Protein AF-A0A127JTP7-F1 (afdb_monomer_lite)

Organism: NCBI:txid94132

Radius of gyration: 28.96 Å; chains: 1; bounding box: 63×30×110 Å

pLDDT: mean 84.47, std 13.25, range [35.19, 97.88]

Sequence (298 aa):
MSEDGEAEKLPALSFRYEPGGLQARFYHSTADYIELDLRMGGETTWVQAVEAGTGRSIGDEHRGAKPSVEHTVYFSSLWCAFPAFIRFLEAITIGVQECAFSWDPEGPYGRMKWYSSGGAEGSFRLQWSSGKYTIDQSTRVPTRDVVETLYTAFRAFAESDYEPFRYETLPEWDAYSLILADATLGDFARALATLSAAEATAVLMRAGQAMHDRGGDERVLPARCHSLEWFLLARHDANAGDSELPAAWDEWGEARRRHYLGSLWGRSTLGCWSGSDLRRLRSARIEEWLARKSPKRR

Structure (mmCIF, N/CA/C/O backbone):
data_AF-A0A127JTP7-F1
#
_entry.id   AF-A0A127JTP7-F1
#
loop_
_atom_site.group_PDB
_atom_site.id
_atom_site.type_symbol
_atom_site.label_atom_id
_atom_site.label_alt_id
_atom_site.label_comp_id
_atom_site.label_asym_id
_atom_site.label_entity_id
_atom_site.label_seq_id
_atom_site.pdbx_PDB_ins_code
_atom_site.Cartn_x
_atom_site.Cartn_y
_atom_site.Cartn_z
_atom_site.occupancy
_atom_site.B_iso_or_equiv
_atom_site.auth_seq_id
_atom_site.auth_comp_id
_atom_site.auth_asym_id
_atom_site.auth_atom_id
_atom_site.pdbx_PDB_model_num
ATOM 1 N N . MET A 1 1 ? 28.031 11.914 -72.670 1.00 43.75 1 MET A N 1
ATOM 2 C CA . MET A 1 1 ? 28.827 11.407 -71.538 1.00 43.75 1 MET A CA 1
ATOM 3 C C . MET A 1 1 ? 28.220 11.989 -70.280 1.00 43.75 1 MET A C 1
ATOM 5 O O . MET A 1 1 ? 28.557 13.101 -69.907 1.00 43.75 1 MET A O 1
ATOM 9 N N . SER A 1 2 ? 27.220 11.306 -69.737 1.00 42.38 2 SER A N 1
ATOM 10 C CA . SER A 1 2 ? 26.646 11.591 -68.426 1.00 42.38 2 SER A CA 1
ATOM 11 C C . SER A 1 2 ? 27.423 10.745 -67.424 1.00 42.38 2 SER A C 1
ATOM 13 O O . SER A 1 2 ? 27.298 9.524 -67.417 1.00 42.38 2 SER A O 1
ATOM 15 N N . GLU A 1 3 ? 28.304 11.394 -66.667 1.00 46.94 3 GLU A N 1
ATOM 16 C CA . GLU A 1 3 ? 28.903 10.818 -65.467 1.00 46.94 3 GLU A CA 1
ATOM 17 C C . GLU A 1 3 ? 27.815 10.795 -64.392 1.00 46.94 3 GLU A C 1
ATOM 19 O O . GLU A 1 3 ? 27.633 11.755 -63.644 1.00 46.94 3 GLU A O 1
ATOM 24 N N . ASP A 1 4 ? 27.041 9.710 -64.360 1.00 50.25 4 ASP A N 1
ATOM 25 C CA . ASP A 1 4 ? 26.262 9.353 -63.181 1.00 50.25 4 ASP A CA 1
ATOM 26 C C . ASP A 1 4 ? 27.269 8.965 -62.095 1.00 50.25 4 ASP A C 1
ATOM 28 O O . ASP A 1 4 ? 27.734 7.828 -62.018 1.00 50.25 4 ASP A O 1
ATOM 32 N N . GLY A 1 5 ? 27.673 9.951 -61.294 1.00 48.56 5 GLY A N 1
ATOM 33 C CA . GLY A 1 5 ? 28.412 9.706 -60.067 1.00 48.56 5 GLY A CA 1
ATOM 34 C C . GLY A 1 5 ? 27.543 8.857 -59.149 1.00 48.56 5 GLY A C 1
ATOM 35 O O . GLY A 1 5 ? 26.575 9.361 -58.577 1.00 48.56 5 GLY A O 1
ATOM 36 N N . GLU A 1 6 ? 27.866 7.568 -59.032 1.00 53.94 6 GLU A N 1
ATOM 37 C CA . GLU A 1 6 ? 27.311 6.696 -58.003 1.00 53.94 6 GLU A CA 1
ATOM 38 C C . GLU A 1 6 ? 27.588 7.341 -56.645 1.00 53.94 6 GLU A C 1
ATOM 40 O O . GLU A 1 6 ? 28.711 7.331 -56.142 1.00 53.94 6 GLU A O 1
ATOM 45 N N . ALA A 1 7 ? 26.558 7.957 -56.064 1.00 60.16 7 ALA A N 1
ATOM 46 C CA . ALA A 1 7 ? 26.614 8.431 -54.696 1.00 60.16 7 ALA A CA 1
ATOM 47 C C . ALA A 1 7 ? 26.941 7.229 -53.805 1.00 60.16 7 ALA A C 1
ATOM 49 O O . ALA A 1 7 ? 26.158 6.277 -53.734 1.00 60.16 7 ALA A O 1
ATOM 50 N N . GLU A 1 8 ? 28.106 7.272 -53.159 1.00 62.66 8 GLU A N 1
ATOM 51 C CA . GLU A 1 8 ? 28.561 6.260 -52.214 1.00 62.66 8 GLU A CA 1
ATOM 52 C C . GLU A 1 8 ? 27.476 6.083 -51.146 1.00 62.66 8 GLU A C 1
ATOM 54 O O . GLU A 1 8 ? 27.223 6.965 -50.318 1.00 62.66 8 GLU A O 1
ATOM 59 N N . LYS A 1 9 ? 26.736 4.971 -51.226 1.00 67.69 9 LYS A N 1
ATOM 60 C CA . LYS A 1 9 ? 25.649 4.697 -50.291 1.00 67.69 9 LYS A CA 1
ATOM 61 C C . LYS A 1 9 ? 26.267 4.395 -48.938 1.00 67.69 9 LYS A C 1
ATOM 63 O O . LYS A 1 9 ? 26.789 3.306 -48.714 1.00 67.69 9 LYS A O 1
ATOM 68 N N . LEU A 1 10 ? 26.179 5.371 -48.042 1.00 75.56 10 LEU A N 1
ATOM 69 C CA . LEU A 1 10 ? 26.601 5.210 -46.660 1.00 75.56 10 LEU A CA 1
ATOM 70 C C . LEU A 1 10 ? 25.912 3.981 -46.038 1.00 75.56 10 LEU A C 1
ATOM 72 O O . LEU A 1 10 ? 24.711 3.773 -46.258 1.00 75.56 10 LEU A O 1
ATOM 76 N N . PRO A 1 11 ? 26.648 3.165 -45.265 1.00 80.69 11 PRO A N 1
ATOM 77 C CA . PRO A 1 11 ? 26.072 2.020 -44.577 1.00 80.69 11 PRO A CA 1
ATOM 78 C C . PRO A 1 11 ? 24.965 2.473 -43.618 1.00 80.69 11 PRO A C 1
ATOM 80 O O . PRO A 1 11 ? 25.098 3.472 -42.909 1.00 80.69 11 PRO A O 1
ATOM 83 N N . ALA A 1 12 ? 23.863 1.727 -43.594 1.00 86.19 12 ALA A N 1
ATOM 84 C CA . ALA A 1 12 ? 22.786 1.928 -42.633 1.00 86.19 12 ALA A CA 1
ATOM 85 C C . ALA A 1 12 ? 23.115 1.213 -41.312 1.00 86.19 12 ALA A C 1
ATOM 87 O O . ALA A 1 12 ? 23.938 0.300 -41.275 1.00 86.19 12 ALA A O 1
ATOM 88 N N . LEU A 1 13 ? 22.463 1.603 -40.216 1.00 88.81 13 LEU A N 1
ATOM 89 C CA . LEU A 1 13 ? 22.598 0.930 -38.922 1.00 88.81 13 LEU A CA 1
ATOM 90 C C . LEU A 1 13 ? 21.336 0.131 -38.612 1.00 88.81 13 LEU A C 1
ATOM 92 O O . LEU A 1 13 ? 20.221 0.641 -38.723 1.00 88.81 13 LEU A O 1
ATOM 96 N N . SER A 1 14 ? 21.526 -1.112 -38.182 1.00 88.69 14 SER A N 1
ATOM 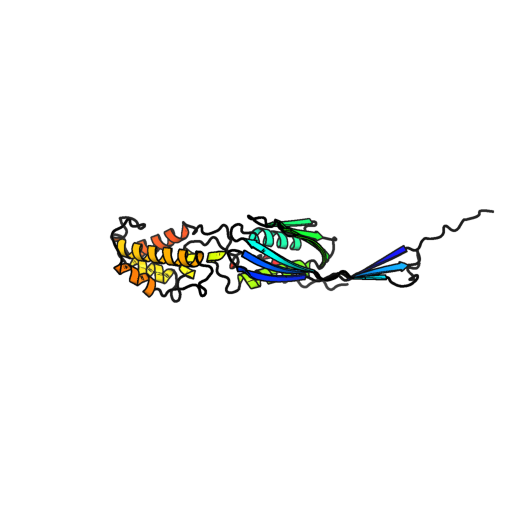97 C CA . SER A 1 14 ? 20.479 -1.932 -37.583 1.00 88.69 14 SER A CA 1
ATOM 98 C C . SER A 1 14 ? 20.687 -2.020 -36.073 1.00 88.69 14 SER A C 1
ATOM 100 O O . SER A 1 14 ? 21.821 -2.105 -35.594 1.00 88.69 14 SER A O 1
ATOM 102 N N . PHE A 1 15 ? 19.579 -1.985 -35.332 1.00 88.62 15 PHE A N 1
ATOM 103 C CA . PHE A 1 15 ? 19.567 -2.038 -33.875 1.00 88.62 15 PHE A CA 1
ATOM 104 C C . PHE A 1 15 ? 18.715 -3.213 -33.412 1.00 88.62 15 PHE A C 1
ATOM 106 O O . PHE A 1 15 ? 17.559 -3.348 -33.818 1.00 88.62 15 PHE A O 1
ATOM 113 N N . ARG A 1 16 ? 19.272 -4.045 -32.532 1.00 87.62 16 ARG A N 1
ATOM 114 C CA . ARG A 1 16 ? 18.516 -5.054 -31.781 1.00 87.62 16 ARG A CA 1
ATOM 115 C C . ARG A 1 16 ? 18.570 -4.699 -30.306 1.00 87.62 16 ARG A C 1
ATOM 117 O O . ARG A 1 16 ? 19.598 -4.237 -29.819 1.00 87.62 16 ARG A O 1
ATOM 124 N N . TYR A 1 17 ? 17.465 -4.920 -29.607 1.00 84.31 17 TYR A N 1
ATOM 125 C CA . TYR A 1 17 ? 17.337 -4.608 -28.189 1.00 84.31 17 TYR A CA 1
ATOM 126 C C . TYR A 1 17 ? 16.822 -5.831 -27.445 1.00 84.31 17 TYR A C 1
ATOM 128 O O . TYR A 1 17 ? 15.852 -6.457 -27.869 1.00 84.31 17 TYR A O 1
ATOM 136 N N . GLU A 1 18 ? 17.463 -6.141 -26.328 1.00 88.50 18 GLU A N 1
ATOM 137 C CA . GLU A 1 18 ? 16.970 -7.077 -25.329 1.00 88.50 18 GLU A CA 1
ATOM 138 C C . GLU A 1 18 ? 16.632 -6.241 -24.096 1.00 88.50 18 GLU A C 1
ATOM 140 O O . GLU A 1 18 ? 17.529 -5.587 -23.542 1.00 88.50 18 GLU A O 1
ATOM 145 N N . PRO A 1 19 ? 15.343 -6.177 -23.716 1.00 87.94 19 PRO A N 1
ATOM 146 C CA . PRO A 1 19 ? 14.929 -5.378 -22.580 1.00 87.94 19 PRO A CA 1
ATOM 147 C C . PRO A 1 19 ? 15.541 -5.929 -21.291 1.00 87.94 19 PRO A C 1
ATOM 149 O O . PRO A 1 19 ? 15.817 -7.124 -21.172 1.00 87.94 19 PRO A O 1
ATOM 152 N N . GLY A 1 20 ? 15.733 -5.039 -20.322 1.00 88.75 20 GLY A N 1
ATOM 153 C CA . GLY A 1 20 ? 16.104 -5.431 -18.974 1.00 88.75 20 GLY A CA 1
ATOM 154 C C . GLY A 1 20 ? 14.953 -6.130 -18.247 1.00 88.75 20 GLY A C 1
ATOM 155 O O . GLY A 1 20 ? 13.899 -6.431 -18.809 1.00 88.75 20 GLY A O 1
ATOM 156 N N . GLY A 1 21 ? 15.149 -6.340 -16.950 1.00 90.50 21 GLY A N 1
ATOM 157 C CA . GLY A 1 21 ? 14.119 -6.840 -16.042 1.00 90.50 21 GLY A CA 1
ATOM 158 C C . GLY A 1 21 ? 13.849 -5.860 -14.909 1.00 90.50 21 GLY A C 1
ATOM 159 O O . GLY A 1 21 ? 14.613 -4.922 -14.684 1.00 90.50 21 GLY A O 1
ATOM 160 N N . LEU A 1 22 ? 12.782 -6.106 -14.159 1.00 94.81 22 LEU A N 1
ATOM 161 C CA . LEU A 1 22 ? 12.502 -5.406 -12.912 1.00 94.81 22 LEU A CA 1
ATOM 162 C C . LEU A 1 22 ? 12.300 -6.443 -11.810 1.00 94.81 22 LEU A C 1
ATOM 164 O O . LEU A 1 22 ? 11.602 -7.432 -12.021 1.00 94.81 22 LEU A O 1
ATOM 168 N N . GLN A 1 23 ? 12.887 -6.211 -10.640 1.00 96.19 23 GLN A N 1
ATOM 169 C CA . GLN A 1 23 ? 12.529 -6.914 -9.409 1.00 96.19 23 GLN A CA 1
ATOM 170 C C . GLN A 1 23 ? 12.204 -5.875 -8.344 1.00 96.19 23 GLN A C 1
ATOM 172 O O . GLN A 1 23 ? 12.872 -4.844 -8.265 1.00 96.19 23 GLN A O 1
ATOM 177 N N . ALA A 1 24 ? 11.176 -6.151 -7.550 1.00 97.31 24 ALA A N 1
ATOM 178 C CA . ALA A 1 24 ? 10.689 -5.263 -6.510 1.00 97.31 24 ALA A CA 1
ATOM 179 C C . ALA A 1 24 ? 10.349 -6.069 -5.260 1.00 97.31 24 ALA A C 1
ATOM 181 O O . ALA A 1 24 ? 9.774 -7.156 -5.359 1.00 97.31 24 ALA A O 1
ATOM 182 N N . ARG A 1 25 ? 10.661 -5.521 -4.089 1.00 96.94 25 ARG A N 1
ATOM 183 C CA . ARG A 1 25 ? 10.233 -6.070 -2.805 1.00 96.94 25 ARG A CA 1
ATOM 184 C C . ARG A 1 25 ? 9.964 -4.942 -1.824 1.00 96.94 25 ARG A C 1
ATOM 186 O O . ARG A 1 25 ? 10.851 -4.141 -1.559 1.00 96.94 25 ARG A O 1
ATOM 193 N N . PHE A 1 26 ? 8.761 -4.926 -1.265 1.00 93.56 26 PHE A N 1
ATOM 194 C CA . PHE A 1 26 ? 8.432 -4.053 -0.147 1.00 93.56 26 PHE A CA 1
ATOM 195 C C . PHE A 1 26 ? 8.714 -4.757 1.181 1.00 93.56 26 PHE A C 1
ATOM 197 O O . PHE A 1 26 ? 8.548 -5.977 1.290 1.00 93.56 26 PHE A O 1
ATOM 204 N N . TYR A 1 27 ? 9.132 -3.997 2.185 1.00 89.75 27 TYR A N 1
ATOM 205 C CA . TYR A 1 27 ? 9.306 -4.484 3.549 1.00 89.75 27 TYR A CA 1
ATOM 206 C C . TYR A 1 27 ? 9.183 -3.342 4.558 1.00 89.75 27 TYR A C 1
ATOM 208 O O . TYR A 1 27 ? 9.303 -2.161 4.228 1.00 89.75 27 TYR A O 1
ATOM 216 N N . HIS A 1 28 ? 8.910 -3.714 5.804 1.00 84.81 28 HIS A N 1
ATOM 217 C CA . HIS A 1 28 ? 8.862 -2.771 6.910 1.00 84.81 28 HIS A CA 1
ATOM 218 C C . HIS A 1 28 ? 10.293 -2.384 7.309 1.00 84.81 28 HIS A C 1
ATOM 220 O O . HIS A 1 28 ? 11.148 -3.257 7.466 1.00 84.81 28 HIS A O 1
ATOM 226 N N . SER A 1 29 ? 10.557 -1.089 7.479 1.00 78.44 29 SER A N 1
ATOM 227 C CA . SER A 1 29 ? 11.854 -0.595 7.955 1.00 78.44 29 SER A CA 1
ATOM 228 C C . SER A 1 29 ? 11.767 -0.106 9.405 1.00 78.44 29 SER A C 1
ATOM 230 O O . SER A 1 29 ? 10.761 -0.303 10.093 1.00 78.44 29 SER A O 1
ATOM 232 N N . THR A 1 30 ? 12.854 0.484 9.900 1.00 68.81 30 THR A N 1
ATOM 233 C CA . THR A 1 30 ? 12.872 1.228 11.162 1.00 68.81 30 THR A CA 1
ATOM 234 C C . THR A 1 30 ? 11.942 2.440 11.083 1.00 68.81 30 THR A C 1
ATOM 236 O O . THR A 1 30 ? 11.781 3.015 10.006 1.00 68.81 30 THR A O 1
ATOM 239 N N . ALA A 1 31 ? 11.392 2.849 12.228 1.00 70.62 31 ALA A N 1
ATOM 240 C CA . ALA A 1 31 ? 10.416 3.931 12.342 1.00 70.62 31 ALA A CA 1
ATOM 241 C C . ALA A 1 31 ? 9.109 3.653 11.570 1.00 70.62 31 ALA A C 1
ATOM 243 O O . ALA A 1 31 ? 8.543 2.559 11.649 1.00 70.62 31 ALA A O 1
ATOM 244 N N . ASP A 1 32 ? 8.615 4.660 10.859 1.00 74.25 32 ASP A N 1
ATOM 245 C CA . ASP A 1 32 ? 7.326 4.715 10.181 1.00 74.25 32 ASP A CA 1
ATOM 246 C C . ASP A 1 32 ? 7.439 4.489 8.660 1.00 74.25 32 ASP A C 1
ATOM 248 O O . ASP A 1 32 ? 6.496 4.732 7.905 1.00 74.25 32 ASP A O 1
ATOM 252 N N . TYR A 1 33 ? 8.593 4.002 8.1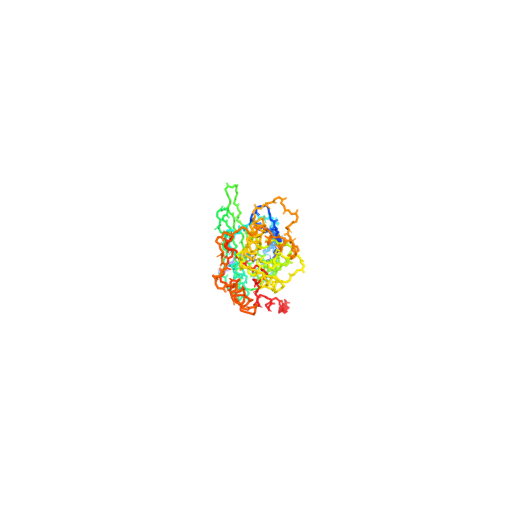92 1.00 82.19 33 TYR A N 1
ATOM 253 C CA . TYR A 1 33 ? 8.866 3.818 6.771 1.00 82.19 33 TYR A CA 1
ATOM 254 C C . TYR A 1 33 ? 8.500 2.424 6.257 1.00 82.19 33 TYR A C 1
ATOM 256 O O . TYR A 1 33 ? 8.763 1.392 6.886 1.00 82.19 33 TYR A O 1
ATOM 264 N N . ILE A 1 34 ? 7.970 2.406 5.038 1.00 87.56 34 ILE A N 1
ATOM 265 C CA . ILE A 1 34 ? 7.908 1.228 4.178 1.00 87.56 34 ILE A CA 1
ATOM 266 C C . ILE A 1 34 ? 8.999 1.391 3.126 1.00 87.56 34 ILE A C 1
ATOM 268 O O . ILE A 1 34 ? 9.002 2.367 2.376 1.00 87.56 34 ILE A O 1
ATOM 272 N N . GLU A 1 35 ? 9.929 0.448 3.064 1.00 90.00 35 GLU A N 1
ATOM 273 C CA . GLU A 1 35 ? 10.996 0.438 2.068 1.00 90.00 35 GLU A CA 1
ATOM 274 C C . GLU A 1 35 ? 10.605 -0.403 0.852 1.00 90.00 35 GLU A C 1
ATOM 276 O O . GLU A 1 35 ? 9.824 -1.352 0.944 1.00 90.00 35 GLU A O 1
ATOM 281 N N . LEU A 1 36 ? 11.146 -0.025 -0.301 1.00 93.00 36 LEU A N 1
ATOM 282 C CA . LEU A 1 36 ? 11.068 -0.730 -1.566 1.00 93.00 36 LEU A CA 1
ATOM 283 C C . LEU A 1 36 ? 12.484 -0.941 -2.087 1.00 93.00 36 LEU A C 1
ATOM 285 O O . LEU A 1 36 ? 13.128 -0.005 -2.567 1.00 93.00 36 LEU A O 1
ATOM 289 N N . ASP A 1 37 ? 12.910 -2.196 -2.065 1.00 94.81 37 ASP A N 1
ATOM 290 C CA . ASP A 1 37 ? 14.067 -2.646 -2.820 1.00 94.81 37 ASP A CA 1
ATOM 291 C C . ASP A 1 37 ? 13.675 -2.810 -4.279 1.00 94.81 37 ASP A C 1
ATOM 293 O O . ASP A 1 37 ? 12.766 -3.573 -4.619 1.00 94.81 37 ASP A O 1
ATOM 297 N N . LEU A 1 38 ? 14.385 -2.100 -5.147 1.00 94.69 38 LEU A N 1
ATOM 298 C CA . LEU A 1 38 ? 14.197 -2.123 -6.582 1.00 94.69 38 LEU A CA 1
ATOM 299 C C . LEU A 1 38 ? 15.502 -2.498 -7.276 1.00 94.69 38 LEU A C 1
ATOM 301 O O . LEU A 1 38 ? 16.500 -1.780 -7.206 1.00 94.69 38 LEU A O 1
ATOM 305 N N . ARG A 1 39 ? 15.470 -3.596 -8.027 1.00 95.12 39 ARG A N 1
ATOM 306 C CA . ARG A 1 39 ? 16.542 -3.969 -8.946 1.00 95.12 39 ARG A CA 1
ATOM 307 C C . ARG A 1 39 ? 16.086 -3.732 -10.372 1.00 95.12 39 ARG A C 1
ATOM 309 O O . ARG A 1 39 ? 15.166 -4.384 -10.865 1.00 95.12 39 ARG A O 1
ATOM 316 N N . MET A 1 40 ? 16.771 -2.820 -11.046 1.00 92.81 40 MET A N 1
ATOM 317 C CA . MET A 1 40 ? 16.582 -2.529 -12.458 1.00 92.81 40 MET A CA 1
ATOM 318 C C . MET A 1 40 ? 17.636 -3.286 -13.259 1.00 92.81 40 MET A C 1
ATOM 320 O O . MET A 1 40 ? 18.827 -2.979 -13.202 1.00 92.81 40 MET A O 1
ATOM 324 N N . GLY A 1 41 ? 17.194 -4.312 -13.978 1.00 87.25 41 GLY A N 1
ATOM 325 C CA . GLY A 1 41 ? 18.032 -5.138 -14.830 1.00 87.25 41 GLY A CA 1
ATOM 326 C C . GLY A 1 41 ? 18.620 -4.342 -15.992 1.00 87.25 41 GLY A C 1
ATOM 327 O O . GLY A 1 41 ? 17.973 -3.456 -16.557 1.00 87.25 41 GLY A O 1
ATOM 328 N N . GLY A 1 42 ? 19.857 -4.688 -16.334 1.00 83.38 42 GLY A N 1
ATOM 329 C CA . GLY A 1 42 ? 20.578 -4.118 -17.461 1.00 83.38 42 GLY A CA 1
ATOM 330 C C . GLY A 1 42 ? 19.959 -4.496 -18.804 1.00 83.38 42 GLY A C 1
ATOM 331 O O . GLY A 1 42 ? 19.664 -5.664 -19.038 1.00 83.38 42 GLY A O 1
ATOM 332 N N . GLU A 1 43 ? 19.784 -3.517 -19.688 1.00 87.69 43 GLU A N 1
ATOM 333 C CA . GLU A 1 43 ? 19.385 -3.747 -21.081 1.00 87.69 43 GLU A CA 1
ATOM 334 C C . GLU A 1 43 ? 20.613 -4.037 -21.957 1.00 87.69 43 GLU A C 1
ATOM 336 O O . GLU A 1 43 ? 21.709 -3.516 -21.709 1.00 87.69 43 GLU A O 1
ATOM 341 N N . THR A 1 44 ? 20.422 -4.839 -23.007 1.00 89.12 44 THR A N 1
ATOM 342 C CA . THR A 1 44 ? 21.456 -5.085 -24.021 1.00 89.12 44 THR A CA 1
ATOM 343 C C . THR A 1 44 ? 21.021 -4.496 -25.357 1.00 89.12 44 THR A C 1
ATOM 345 O O . THR A 1 44 ? 19.902 -4.704 -25.821 1.00 89.12 44 THR A O 1
ATOM 348 N N . THR A 1 45 ? 21.919 -3.744 -25.985 1.00 89.62 45 THR A N 1
ATOM 349 C CA . THR A 1 45 ? 21.763 -3.211 -27.338 1.00 89.62 45 THR A CA 1
ATOM 350 C C . THR A 1 45 ? 22.820 -3.826 -28.238 1.00 89.62 45 THR A C 1
ATOM 352 O O . THR A 1 45 ? 24.001 -3.838 -27.889 1.00 89.62 45 THR A O 1
ATOM 355 N N . TRP A 1 46 ? 22.408 -4.286 -29.412 1.00 91.00 46 TRP A N 1
ATOM 356 C CA . TRP A 1 46 ? 23.317 -4.670 -30.481 1.00 91.00 46 TRP A CA 1
ATOM 357 C C . TRP A 1 46 ? 23.188 -3.700 -31.643 1.00 91.00 46 TRP A C 1
ATOM 359 O O . TRP A 1 46 ? 22.076 -3.352 -32.046 1.00 91.00 46 TRP A O 1
ATOM 369 N N . VAL A 1 47 ? 24.331 -3.276 -32.172 1.00 92.25 47 VAL A N 1
ATOM 370 C CA . VAL A 1 47 ? 24.441 -2.355 -33.301 1.00 92.25 47 VAL A CA 1
ATOM 371 C C . VAL A 1 47 ? 25.246 -3.035 -34.396 1.00 92.25 47 VAL A C 1
ATOM 373 O O . VAL A 1 47 ? 26.379 -3.454 -34.171 1.00 92.25 47 VAL A O 1
ATOM 376 N N . GLN A 1 48 ? 24.667 -3.125 -35.588 1.00 92.44 48 GLN A N 1
ATOM 377 C CA . GLN A 1 48 ? 25.303 -3.739 -36.748 1.00 92.44 48 GLN A CA 1
ATOM 378 C C . GLN A 1 48 ? 25.144 -2.813 -37.950 1.00 92.44 48 GLN A C 1
ATOM 380 O O . GLN A 1 48 ? 24.020 -2.461 -38.322 1.00 92.44 48 GLN A O 1
ATOM 385 N N . ALA A 1 49 ? 26.266 -2.440 -38.568 1.00 91.12 49 ALA A N 1
ATOM 386 C CA . ALA A 1 49 ? 26.241 -1.767 -39.859 1.00 91.12 49 ALA A CA 1
ATOM 387 C C . ALA A 1 49 ? 25.731 -2.743 -40.925 1.00 91.12 49 ALA A C 1
ATOM 389 O O . ALA A 1 49 ? 26.115 -3.914 -40.933 1.00 91.12 49 ALA A O 1
ATOM 390 N N . VAL A 1 50 ? 24.854 -2.269 -41.803 1.00 90.56 50 VAL A N 1
ATOM 391 C CA . VAL A 1 50 ? 24.248 -3.047 -42.883 1.00 90.56 50 VAL A CA 1
ATOM 392 C C . VAL A 1 50 ? 24.315 -2.276 -44.197 1.00 90.56 50 VAL A C 1
ATOM 394 O O . VAL A 1 50 ? 24.228 -1.047 -44.234 1.00 90.56 50 VAL A O 1
ATOM 397 N N . GLU A 1 51 ? 24.470 -2.999 -45.297 1.00 88.50 51 GLU A N 1
ATOM 398 C CA . GLU A 1 51 ? 24.501 -2.426 -46.638 1.00 88.50 51 GLU A CA 1
ATOM 399 C C . GLU A 1 51 ? 23.119 -1.883 -47.030 1.00 88.50 51 GLU A C 1
ATOM 401 O O . GLU A 1 51 ? 22.086 -2.553 -46.901 1.00 88.50 51 GLU A O 1
ATOM 406 N N . ALA A 1 52 ? 23.101 -0.643 -47.522 1.00 81.50 52 ALA A N 1
ATOM 407 C CA . ALA A 1 52 ? 21.877 0.045 -47.898 1.00 81.50 52 ALA A CA 1
ATOM 408 C C . ALA A 1 52 ? 21.212 -0.627 -49.116 1.00 81.50 52 ALA A C 1
ATOM 410 O O . ALA A 1 52 ? 21.698 -0.543 -50.243 1.00 81.50 52 ALA A O 1
ATOM 411 N N . GLY A 1 53 ? 20.057 -1.260 -48.894 1.00 80.12 53 GLY A N 1
ATOM 412 C CA . GLY A 1 53 ? 19.222 -1.878 -49.932 1.00 80.12 53 GLY A CA 1
ATOM 413 C C . GLY A 1 53 ? 19.234 -3.408 -49.939 1.00 80.12 53 GLY A C 1
ATOM 414 O O . GLY A 1 53 ? 18.227 -4.003 -50.310 1.00 80.12 53 GLY A O 1
ATOM 415 N N . THR A 1 54 ? 20.314 -4.046 -49.477 1.00 82.44 54 THR A N 1
ATOM 416 C CA . THR A 1 54 ? 20.393 -5.515 -49.334 1.00 82.44 54 THR A CA 1
ATOM 417 C C . THR A 1 54 ? 20.171 -5.967 -47.890 1.00 82.44 54 THR A C 1
ATOM 419 O O . THR A 1 54 ? 19.750 -7.099 -47.662 1.00 82.44 54 THR A O 1
ATOM 422 N N . GLY A 1 55 ? 20.451 -5.098 -46.908 1.00 81.94 55 GLY A N 1
ATOM 423 C CA . GLY A 1 55 ? 20.388 -5.434 -45.484 1.00 81.94 55 GLY A CA 1
ATOM 424 C C . GLY A 1 55 ? 21.496 -6.388 -45.031 1.00 81.94 55 GLY A C 1
ATOM 425 O O . GLY A 1 55 ? 21.430 -6.923 -43.925 1.00 81.94 55 GLY A O 1
ATOM 426 N N . ARG A 1 56 ? 22.511 -6.627 -45.872 1.00 86.19 56 ARG A N 1
ATOM 427 C CA . ARG A 1 56 ? 23.629 -7.514 -45.548 1.00 86.19 56 ARG A CA 1
ATOM 428 C C . ARG A 1 56 ? 24.524 -6.873 -44.489 1.00 86.19 56 ARG A C 1
ATOM 430 O O . ARG A 1 56 ? 24.909 -5.717 -44.635 1.00 86.19 56 ARG A O 1
ATOM 437 N N . SER A 1 57 ? 24.886 -7.626 -43.453 1.00 88.19 57 SER A N 1
ATOM 438 C CA . SER A 1 57 ? 25.792 -7.159 -42.397 1.00 88.19 57 SER A CA 1
ATOM 439 C C . SER A 1 57 ? 27.170 -6.771 -42.942 1.00 88.19 57 SER A C 1
ATOM 441 O O . SER A 1 57 ? 27.767 -7.506 -43.732 1.00 88.19 57 SER A O 1
ATOM 443 N N . ILE A 1 58 ? 27.674 -5.632 -42.474 1.00 87.56 58 ILE A N 1
ATOM 444 C CA . ILE A 1 58 ? 29.004 -5.086 -42.744 1.00 87.56 58 ILE A CA 1
ATOM 445 C C . ILE A 1 58 ? 29.783 -5.056 -41.426 1.00 87.56 58 ILE A C 1
ATOM 447 O O . ILE A 1 58 ? 29.405 -4.335 -40.504 1.00 87.56 58 ILE A O 1
ATOM 451 N N . GLY A 1 59 ? 30.886 -5.802 -41.354 1.00 87.38 59 GLY A N 1
ATOM 452 C CA . GLY A 1 59 ? 31.749 -5.855 -40.169 1.00 87.38 59 GLY A CA 1
ATOM 453 C C . GLY A 1 59 ? 31.110 -6.540 -38.958 1.00 87.38 59 GLY A C 1
ATOM 454 O O . GLY A 1 59 ? 30.066 -7.187 -39.074 1.00 87.38 59 GLY A O 1
ATOM 455 N N . ASP A 1 60 ? 31.754 -6.386 -37.802 1.00 88.88 60 ASP A N 1
ATOM 456 C CA . ASP A 1 60 ? 31.349 -7.041 -36.558 1.00 88.88 60 ASP A CA 1
ATOM 457 C C . ASP A 1 60 ? 30.214 -6.299 -35.837 1.00 88.88 60 ASP A C 1
ATOM 459 O O . ASP A 1 60 ? 30.159 -5.064 -35.777 1.00 88.88 60 ASP A O 1
ATOM 463 N N . GLU A 1 61 ? 29.322 -7.079 -35.232 1.00 90.62 61 GLU A N 1
ATOM 464 C CA . GLU A 1 61 ? 28.263 -6.567 -34.371 1.00 90.62 61 GLU A CA 1
ATOM 465 C C . GLU A 1 61 ? 28.851 -6.003 -33.072 1.00 90.62 61 GLU A C 1
ATOM 467 O O . GLU A 1 61 ? 29.624 -6.658 -32.372 1.00 90.62 61 GLU A O 1
ATOM 472 N N . HIS A 1 62 ? 28.429 -4.795 -32.706 1.00 89.94 62 HIS A N 1
ATOM 473 C CA . HIS A 1 62 ? 28.799 -4.175 -31.442 1.00 89.94 62 HIS A CA 1
ATOM 474 C C . HIS A 1 62 ? 27.716 -4.421 -30.398 1.00 89.94 62 HIS A C 1
ATOM 476 O O . HIS A 1 62 ? 26.560 -4.049 -30.591 1.00 89.94 62 HIS A O 1
ATOM 482 N N . ARG A 1 63 ? 28.103 -5.003 -29.261 1.00 91.44 63 ARG A N 1
ATOM 483 C CA . ARG A 1 63 ? 27.218 -5.248 -28.118 1.00 91.44 63 ARG A CA 1
ATOM 484 C C . ARG A 1 63 ? 27.494 -4.245 -26.998 1.00 91.44 63 ARG A C 1
ATOM 486 O O . ARG A 1 63 ? 28.574 -4.252 -26.416 1.00 91.44 63 ARG A O 1
ATOM 493 N N . GLY A 1 64 ? 26.496 -3.439 -26.651 1.00 86.38 64 GLY A N 1
ATOM 494 C CA . GLY A 1 64 ? 26.485 -2.602 -25.451 1.00 86.38 64 GLY A CA 1
ATOM 495 C C . GLY A 1 64 ? 25.545 -3.187 -24.401 1.00 86.38 64 GLY A C 1
ATOM 496 O O . GLY A 1 64 ? 24.359 -3.349 -24.669 1.00 86.38 64 GLY A O 1
ATOM 497 N N . ALA A 1 65 ? 26.054 -3.497 -23.209 1.00 86.06 65 ALA A N 1
ATOM 498 C CA . ALA A 1 65 ? 25.245 -3.963 -22.083 1.00 86.06 65 ALA A CA 1
ATOM 499 C C . ALA A 1 65 ? 25.323 -2.948 -20.941 1.00 86.06 65 ALA A C 1
ATOM 501 O O . ALA A 1 65 ? 26.419 -2.572 -20.521 1.00 86.06 65 ALA A O 1
ATOM 502 N N . LYS A 1 66 ? 24.171 -2.507 -20.431 1.00 86.94 66 LYS A N 1
ATOM 503 C CA . LYS A 1 66 ? 24.129 -1.722 -19.192 1.00 86.94 66 LYS A CA 1
ATOM 504 C C . LYS A 1 66 ? 24.206 -2.666 -17.988 1.00 86.94 66 LYS A C 1
ATOM 506 O O . LYS A 1 66 ? 23.626 -3.748 -18.041 1.00 86.94 66 LYS A O 1
ATOM 511 N N . PRO A 1 67 ? 24.906 -2.303 -16.902 1.00 86.50 67 PRO A N 1
ATOM 512 C CA . PRO A 1 67 ? 24.863 -3.086 -15.674 1.00 86.50 67 PRO A CA 1
ATOM 513 C C . PRO A 1 67 ? 23.472 -3.005 -15.033 1.00 86.50 67 PRO A C 1
ATOM 515 O O . PRO A 1 67 ? 22.734 -2.042 -15.240 1.00 86.50 67 PRO A O 1
ATOM 518 N N . SER A 1 68 ? 23.126 -4.018 -14.235 1.00 89.12 68 SER A N 1
ATOM 519 C CA . SER A 1 68 ? 21.956 -3.918 -13.355 1.00 89.12 68 SER A CA 1
ATOM 520 C C . SER A 1 68 ? 22.250 -2.938 -12.225 1.00 89.12 68 SER A C 1
ATOM 522 O O . SER A 1 68 ? 23.390 -2.858 -11.765 1.00 89.12 68 SER A O 1
ATOM 524 N N . VAL A 1 69 ? 21.225 -2.230 -11.764 1.00 89.88 69 VAL A N 1
ATOM 525 C CA . VAL A 1 69 ? 21.339 -1.281 -10.656 1.00 89.88 69 VAL A CA 1
ATOM 526 C C . VAL A 1 69 ? 20.335 -1.646 -9.570 1.00 89.88 69 VAL A C 1
ATOM 528 O O . VAL A 1 69 ? 19.190 -1.983 -9.869 1.00 89.88 69 VAL A O 1
ATOM 531 N N . GLU A 1 70 ? 20.779 -1.602 -8.318 1.00 92.69 70 GLU A N 1
ATOM 532 C CA . GLU A 1 70 ? 19.975 -1.902 -7.135 1.00 92.69 70 GLU A CA 1
ATOM 533 C C . GLU A 1 70 ? 19.833 -0.643 -6.285 1.00 92.69 70 GLU A C 1
ATOM 535 O O . GLU A 1 70 ? 20.810 0.065 -6.021 1.00 92.69 70 GLU A O 1
ATOM 540 N N . HIS A 1 71 ? 18.598 -0.349 -5.897 1.00 90.31 71 HIS A N 1
ATOM 541 C CA . HIS A 1 71 ? 18.230 0.851 -5.171 1.00 90.31 71 HIS A CA 1
ATOM 542 C C . HIS A 1 71 ? 17.157 0.536 -4.143 1.00 90.31 71 HIS A C 1
ATOM 544 O O . HIS A 1 71 ? 16.127 -0.034 -4.485 1.00 90.31 71 HIS A O 1
ATOM 550 N N . THR A 1 72 ? 17.370 0.991 -2.916 1.00 89.81 72 THR A N 1
ATOM 551 C CA . THR A 1 72 ? 16.345 0.995 -1.876 1.00 89.81 72 THR A CA 1
ATOM 552 C C . THR A 1 72 ? 15.773 2.401 -1.778 1.00 89.81 72 THR A C 1
ATOM 554 O O . THR A 1 72 ? 16.516 3.370 -1.603 1.00 89.81 72 THR A O 1
ATOM 557 N N . VAL A 1 73 ? 14.457 2.523 -1.912 1.00 88.50 73 VAL A N 1
ATOM 558 C CA . VAL A 1 73 ? 13.721 3.771 -1.671 1.00 88.50 73 VAL A CA 1
ATOM 559 C C . VAL A 1 73 ? 12.707 3.564 -0.556 1.00 88.50 73 VAL A C 1
ATOM 561 O O . VAL A 1 73 ? 12.372 2.430 -0.244 1.00 88.50 73 VAL A O 1
ATOM 564 N N . TYR A 1 74 ? 12.196 4.637 0.041 1.00 87.06 74 TYR A N 1
ATOM 565 C CA . TYR A 1 74 ? 11.245 4.525 1.146 1.00 87.06 74 TYR A CA 1
ATOM 566 C C . TYR A 1 74 ? 10.061 5.477 1.034 1.00 87.06 74 TYR A C 1
ATOM 568 O O . TYR A 1 74 ? 10.154 6.544 0.423 1.00 87.06 74 TYR A O 1
ATOM 576 N N . PHE A 1 75 ? 8.960 5.071 1.661 1.00 84.44 75 PHE A N 1
ATOM 577 C CA . PHE A 1 75 ? 7.686 5.768 1.785 1.00 84.44 75 PHE A CA 1
ATOM 578 C C . PHE A 1 75 ? 7.398 5.981 3.278 1.00 84.44 75 PHE A C 1
ATOM 580 O O . PHE A 1 75 ? 7.398 5.010 4.028 1.00 84.44 75 PHE A O 1
ATOM 587 N N . SER A 1 76 ? 7.174 7.221 3.720 1.00 76.94 76 SER A N 1
ATOM 588 C CA . SER A 1 76 ? 6.765 7.519 5.108 1.00 76.94 76 SER A CA 1
ATOM 589 C C . SER A 1 76 ? 5.280 7.236 5.317 1.00 76.94 76 SER A C 1
ATOM 591 O O . SER A 1 76 ? 4.484 7.432 4.395 1.00 76.94 76 SER A O 1
ATOM 593 N N . SER A 1 77 ? 4.890 6.841 6.530 1.00 68.25 77 SER A N 1
ATOM 594 C CA . SER A 1 77 ? 3.480 6.739 6.918 1.00 68.25 77 SER A CA 1
ATOM 595 C C . SER A 1 77 ? 2.795 8.105 7.042 1.00 68.25 77 SER A C 1
ATOM 597 O O . SER A 1 77 ? 1.572 8.193 6.898 1.00 68.25 77 SER A O 1
ATOM 599 N N . LEU A 1 78 ? 3.565 9.187 7.232 1.00 70.19 78 LEU A N 1
ATOM 600 C CA . LEU A 1 78 ? 3.063 10.566 7.255 1.00 70.19 78 LEU A CA 1
ATOM 601 C C . LEU A 1 78 ? 2.339 10.947 5.971 1.00 70.19 78 LEU A C 1
ATOM 603 O O . LEU A 1 78 ? 1.447 11.797 6.005 1.00 70.19 78 LEU A O 1
ATOM 607 N N . TRP A 1 79 ? 2.691 10.323 4.845 1.00 74.06 79 TRP A N 1
ATOM 608 C CA . TRP A 1 79 ? 2.063 10.571 3.556 1.00 74.06 79 TRP A CA 1
ATOM 609 C C . TRP A 1 79 ? 1.793 9.273 2.813 1.00 74.06 79 TRP A C 1
ATOM 611 O O . TRP A 1 79 ? 2.705 8.628 2.287 1.00 74.06 79 TRP A O 1
ATOM 621 N N . CYS A 1 80 ? 0.517 8.906 2.699 1.00 78.00 80 CYS A N 1
ATOM 622 C CA . CYS A 1 80 ? 0.163 7.693 1.980 1.00 78.00 80 CYS A CA 1
ATOM 623 C C . CYS A 1 80 ? 0.358 7.833 0.462 1.00 78.00 80 CYS A C 1
ATOM 625 O O . CYS A 1 80 ? -0.534 8.237 -0.284 1.00 78.00 80 CYS A O 1
ATOM 627 N N . ALA A 1 81 ? 1.533 7.423 0.001 1.00 86.25 81 ALA A N 1
ATOM 628 C CA . ALA A 1 81 ? 1.916 7.323 -1.402 1.00 86.25 81 ALA A CA 1
ATOM 629 C C . ALA A 1 81 ? 1.133 6.258 -2.194 1.00 86.25 81 ALA A C 1
ATOM 631 O O . ALA A 1 81 ? 0.976 6.364 -3.415 1.00 86.25 81 ALA A O 1
ATOM 632 N N . PHE A 1 82 ? 0.659 5.212 -1.515 1.00 89.75 82 PHE A N 1
ATOM 633 C CA . PHE A 1 82 ? 0.175 3.989 -2.153 1.00 89.75 82 PHE A CA 1
ATOM 634 C C . PHE A 1 82 ? -1.056 4.171 -3.055 1.00 89.75 82 PHE A C 1
ATOM 636 O O . PHE A 1 82 ? -1.049 3.613 -4.152 1.00 89.75 82 PHE A O 1
ATOM 643 N N . PRO A 1 83 ? -2.073 4.989 -2.719 1.00 90.25 83 PRO A N 1
ATOM 644 C CA . PRO A 1 83 ? -3.163 5.280 -3.649 1.00 90.25 83 PRO A CA 1
ATOM 645 C C . PRO A 1 83 ? -2.673 5.872 -4.978 1.00 90.25 83 PRO A C 1
ATOM 647 O O . PRO A 1 83 ? -3.170 5.509 -6.045 1.00 90.25 83 PRO A O 1
ATOM 650 N N . ALA A 1 84 ? -1.684 6.770 -4.937 1.00 91.75 84 ALA A N 1
ATOM 651 C CA . ALA A 1 84 ? -1.117 7.376 -6.138 1.00 91.75 84 ALA A CA 1
ATOM 652 C C . ALA A 1 84 ? -0.223 6.391 -6.909 1.00 91.75 84 ALA A C 1
ATOM 654 O O . ALA A 1 84 ? -0.271 6.361 -8.139 1.00 91.75 84 ALA A O 1
ATOM 655 N N . PHE A 1 85 ? 0.518 5.535 -6.202 1.00 94.25 85 PHE A N 1
ATOM 656 C CA . PHE A 1 85 ? 1.256 4.417 -6.790 1.00 94.25 85 PHE A CA 1
ATOM 657 C C . PHE A 1 85 ? 0.328 3.445 -7.540 1.00 94.25 85 PHE A C 1
ATOM 659 O O . PHE A 1 85 ? 0.595 3.118 -8.695 1.00 94.25 85 PHE A O 1
ATOM 666 N N . ILE A 1 86 ? -0.808 3.052 -6.950 1.00 96.25 86 ILE A N 1
ATOM 667 C CA . ILE A 1 86 ? -1.799 2.197 -7.622 1.00 96.25 86 ILE A CA 1
ATOM 668 C C . ILE A 1 86 ? -2.358 2.883 -8.870 1.00 96.25 86 ILE A C 1
ATOM 670 O O . ILE A 1 86 ? -2.374 2.276 -9.939 1.00 96.25 86 ILE A O 1
ATOM 674 N N . ARG A 1 87 ? -2.731 4.165 -8.785 1.00 96.31 87 ARG A N 1
ATOM 675 C CA . ARG A 1 87 ? -3.199 4.932 -9.955 1.00 96.31 87 ARG A CA 1
ATOM 676 C C . ARG A 1 87 ? -2.144 5.044 -11.055 1.00 96.31 87 ARG A C 1
ATOM 678 O O . ARG A 1 87 ? -2.490 5.034 -12.234 1.00 96.31 87 ARG A O 1
ATOM 685 N N . PHE A 1 88 ? -0.867 5.144 -10.693 1.00 97.38 88 PHE A N 1
ATOM 686 C CA . PHE A 1 88 ? 0.235 5.121 -11.652 1.00 97.38 88 PHE A CA 1
ATOM 687 C C . PHE A 1 88 ? 0.293 3.787 -12.399 1.00 97.38 88 PHE A C 1
ATOM 689 O O . PHE A 1 88 ? 0.336 3.788 -13.627 1.00 97.38 88 PHE A O 1
ATOM 696 N N . LEU A 1 89 ? 0.198 2.657 -11.695 1.00 97.81 89 LEU A N 1
ATOM 697 C CA . LEU A 1 89 ? 0.140 1.345 -12.342 1.00 97.81 89 LEU A CA 1
ATOM 698 C C . LEU A 1 89 ? -1.119 1.197 -13.212 1.00 97.81 89 LEU A C 1
ATOM 700 O O . LEU A 1 89 ? -1.033 0.723 -14.344 1.00 97.81 89 LEU A O 1
ATOM 704 N N . GLU A 1 90 ? -2.277 1.675 -12.750 1.00 97.88 90 GLU A N 1
ATOM 705 C CA . GLU A 1 90 ? -3.510 1.695 -13.546 1.00 97.88 90 GLU A CA 1
ATOM 706 C C . GLU A 1 90 ? -3.359 2.508 -14.838 1.00 97.88 90 GLU A C 1
ATOM 708 O O . GLU A 1 90 ? -3.819 2.063 -15.893 1.00 97.88 90 GLU A O 1
ATOM 713 N N . ALA A 1 91 ? -2.692 3.664 -14.786 1.00 97.25 91 ALA A N 1
ATOM 714 C CA . ALA A 1 91 ? -2.413 4.486 -15.962 1.00 97.25 91 ALA A CA 1
ATOM 715 C C . ALA A 1 91 ? -1.580 3.719 -17.005 1.00 97.25 91 ALA A C 1
ATOM 717 O O . ALA A 1 91 ? -1.886 3.768 -18.199 1.00 97.25 91 ALA A O 1
ATOM 718 N N . ILE A 1 92 ? -0.593 2.935 -16.558 1.00 96.69 92 ILE A N 1
ATOM 719 C CA . ILE A 1 92 ? 0.190 2.058 -17.437 1.00 96.69 92 ILE A CA 1
ATOM 720 C C . ILE A 1 92 ? -0.716 1.000 -18.087 1.00 96.69 92 ILE A C 1
ATOM 722 O O . ILE A 1 92 ? -0.652 0.804 -19.302 1.00 96.69 92 ILE A O 1
ATOM 726 N N . THR A 1 93 ? -1.609 0.354 -17.322 1.00 95.56 93 THR A N 1
ATOM 727 C CA . THR A 1 93 ? -2.484 -0.715 -17.857 1.00 95.56 93 THR A CA 1
ATOM 728 C C . THR A 1 93 ? -3.453 -0.252 -18.945 1.00 95.56 93 THR A C 1
ATOM 730 O O . THR A 1 93 ? -3.805 -1.041 -19.824 1.00 95.56 93 THR A O 1
ATOM 733 N N . ILE A 1 94 ? -3.876 1.017 -18.919 1.00 94.19 94 ILE A N 1
ATOM 734 C CA . ILE A 1 94 ? -4.752 1.598 -19.951 1.00 94.19 94 ILE A CA 1
ATOM 735 C C . ILE A 1 94 ? -3.983 2.218 -21.123 1.00 94.19 94 ILE A C 1
ATOM 737 O O . ILE A 1 94 ? -4.604 2.767 -22.029 1.00 94.19 94 ILE A O 1
ATOM 741 N N . GLY A 1 95 ? -2.651 2.126 -21.121 1.00 94.25 95 GLY A N 1
ATOM 742 C CA . GLY A 1 95 ? -1.812 2.587 -22.223 1.00 94.25 95 GLY A CA 1
ATOM 743 C C . GLY A 1 95 ? -1.547 4.091 -22.234 1.00 94.25 95 GLY A C 1
ATOM 744 O O . GLY A 1 95 ? -1.338 4.650 -23.310 1.00 94.25 95 GLY A O 1
ATOM 745 N N . VAL A 1 96 ? -1.540 4.761 -21.073 1.00 95.62 96 VAL A N 1
ATOM 746 C CA . VAL A 1 96 ? -1.075 6.156 -20.998 1.00 95.62 96 VAL A CA 1
ATOM 747 C C . VAL A 1 96 ? 0.371 6.242 -21.501 1.00 95.62 96 VAL A C 1
ATOM 749 O O . VAL A 1 96 ? 1.231 5.455 -21.103 1.00 95.62 96 VAL A O 1
ATOM 752 N N . GLN A 1 97 ? 0.632 7.200 -22.397 1.00 95.38 97 GLN A N 1
ATOM 753 C CA . GLN A 1 97 ? 1.934 7.343 -23.051 1.00 95.38 97 GLN A CA 1
ATOM 754 C C . GLN A 1 97 ? 3.033 7.785 -22.079 1.00 95.38 97 GLN A C 1
ATOM 756 O O . GLN A 1 97 ? 4.135 7.248 -22.128 1.00 95.38 97 GLN A O 1
ATOM 761 N N . GLU A 1 98 ? 2.732 8.734 -21.195 1.00 97.06 98 GLU A N 1
ATOM 762 C CA . GLU A 1 98 ? 3.632 9.189 -20.139 1.00 97.06 98 GLU A CA 1
ATOM 763 C C . GLU A 1 98 ? 2.848 9.359 -18.841 1.00 97.06 98 GLU A C 1
ATOM 765 O O . GLU A 1 98 ? 1.836 10.060 -18.797 1.00 97.06 98 GLU A O 1
ATOM 770 N N . CYS A 1 99 ? 3.322 8.732 -17.771 1.00 97.50 99 CYS A N 1
ATOM 771 C CA . CYS A 1 99 ? 2.792 8.956 -16.434 1.00 97.50 99 CYS A CA 1
ATOM 772 C C . CYS A 1 99 ? 3.910 8.926 -15.400 1.00 97.50 99 CYS A C 1
ATOM 774 O O . CYS A 1 99 ? 4.960 8.308 -15.590 1.00 97.50 99 CYS A O 1
ATOM 776 N N . ALA A 1 100 ? 3.680 9.607 -14.285 1.00 96.19 100 ALA A N 1
ATOM 777 C CA . ALA A 1 100 ? 4.616 9.647 -13.182 1.00 96.19 100 ALA A CA 1
ATOM 778 C C . ALA A 1 100 ? 3.863 9.635 -11.861 1.00 96.19 100 ALA A C 1
ATOM 780 O O . ALA A 1 100 ? 2.798 10.239 -11.734 1.00 96.19 100 ALA A O 1
ATOM 781 N N . PHE A 1 101 ? 4.466 8.992 -10.877 1.00 92.00 101 PHE A N 1
ATOM 782 C CA . PHE A 1 101 ? 4.067 9.082 -9.487 1.00 92.00 101 PHE A CA 1
ATOM 783 C C . PHE A 1 101 ? 5.266 9.593 -8.691 1.00 92.00 101 PHE A C 1
ATOM 785 O O . PHE A 1 101 ? 6.399 9.151 -8.887 1.00 92.00 101 PHE A O 1
ATOM 792 N N . SER A 1 102 ? 5.001 10.576 -7.841 1.00 90.62 102 SER A N 1
ATOM 793 C CA . SER A 1 102 ? 5.979 11.191 -6.956 1.00 90.62 102 SER A CA 1
ATOM 794 C C . SER A 1 102 ? 5.544 10.981 -5.521 1.00 90.62 102 SER A C 1
ATOM 796 O O . SER A 1 102 ? 4.349 11.027 -5.231 1.00 90.62 102 SER A O 1
ATOM 798 N N . TRP A 1 103 ? 6.519 10.811 -4.644 1.00 87.50 103 TRP A N 1
ATOM 799 C CA . TRP A 1 103 ? 6.326 10.871 -3.210 1.00 87.50 103 TRP A CA 1
ATOM 800 C C . TRP A 1 103 ? 7.382 11.793 -2.622 1.00 87.50 103 TRP A C 1
ATOM 802 O O . TRP A 1 103 ? 8.546 11.769 -3.023 1.00 87.50 103 TRP A O 1
ATOM 812 N N . ASP A 1 104 ? 6.939 12.648 -1.715 1.00 72.75 104 ASP A N 1
ATOM 813 C CA . ASP A 1 104 ? 7.803 13.576 -1.000 1.00 72.75 104 ASP A CA 1
ATOM 814 C C . ASP A 1 104 ? 7.161 13.903 0.349 1.00 72.75 104 ASP A C 1
ATOM 816 O O . ASP A 1 104 ? 6.165 14.632 0.372 1.00 72.75 104 ASP A O 1
ATOM 820 N N . PRO A 1 105 ? 7.639 13.299 1.450 1.00 53.91 105 PRO A N 1
ATOM 821 C CA . PRO A 1 105 ? 6.974 13.507 2.727 1.00 53.91 105 PRO A CA 1
ATOM 822 C C . PRO A 1 105 ? 7.953 13.689 3.891 1.00 53.91 105 PRO A C 1
ATOM 824 O O . PRO A 1 105 ? 8.074 12.803 4.722 1.00 53.91 105 PRO A O 1
ATOM 827 N N . GLU A 1 106 ? 8.648 14.831 3.953 1.00 60.94 106 GLU A N 1
ATOM 828 C CA . GLU A 1 106 ? 9.648 15.154 5.000 1.00 60.94 106 GLU A CA 1
ATOM 829 C C . GLU A 1 106 ? 10.985 14.400 4.864 1.00 60.94 106 GLU A C 1
ATOM 831 O O . GLU A 1 106 ? 11.676 14.101 5.839 1.00 60.94 106 GLU A O 1
ATOM 836 N N . GLY A 1 107 ? 11.391 14.105 3.627 1.00 67.00 107 GLY A N 1
ATOM 837 C CA . GLY A 1 107 ? 12.614 13.360 3.360 1.00 67.00 107 GLY A CA 1
ATOM 838 C C . GLY A 1 107 ? 13.072 13.452 1.900 1.00 67.00 107 GLY A C 1
ATOM 839 O O . GLY A 1 107 ? 12.937 14.496 1.270 1.00 67.00 107 GLY A O 1
ATOM 840 N N . PRO A 1 108 ? 13.692 12.396 1.356 1.00 72.94 108 PRO A N 1
ATOM 841 C CA . PRO A 1 108 ? 14.234 12.397 0.018 1.00 72.94 108 PRO A CA 1
ATOM 842 C C . PRO A 1 108 ? 13.121 12.294 -1.018 1.00 72.94 108 PRO A C 1
ATOM 844 O O . PRO A 1 108 ? 12.276 11.399 -0.969 1.00 72.94 108 PRO A O 1
ATOM 847 N N . TYR A 1 109 ? 13.167 13.198 -1.989 1.00 86.88 109 TYR A N 1
ATOM 848 C CA . TYR A 1 109 ? 12.209 13.266 -3.079 1.00 86.88 109 TYR A CA 1
ATOM 849 C C . TYR A 1 109 ? 12.335 12.031 -3.968 1.00 86.88 109 TYR A C 1
ATOM 851 O O . TYR A 1 109 ? 13.405 11.773 -4.526 1.00 86.88 109 TYR A O 1
ATOM 859 N N . GLY A 1 110 ? 11.243 11.291 -4.143 1.00 89.56 110 GLY A N 1
ATOM 860 C CA . GLY A 1 110 ? 11.185 10.122 -5.008 1.00 89.56 110 GLY A CA 1
ATOM 861 C C . GLY A 1 110 ? 10.180 10.270 -6.140 1.00 89.56 110 GLY A C 1
ATOM 862 O O . GLY A 1 110 ? 9.118 10.884 -6.008 1.00 89.56 110 GLY A O 1
ATOM 863 N N . ARG A 1 111 ? 10.523 9.715 -7.302 1.00 93.38 111 ARG A N 1
ATOM 864 C CA . ARG A 1 111 ? 9.669 9.736 -8.484 1.00 93.38 111 ARG A CA 1
ATOM 865 C C . ARG A 1 111 ? 9.910 8.531 -9.374 1.00 93.38 111 ARG A C 1
ATOM 867 O O . ARG A 1 111 ? 11.023 8.293 -9.834 1.00 93.38 111 ARG A O 1
ATOM 874 N N . MET A 1 112 ? 8.833 7.828 -9.693 1.00 95.50 112 MET A N 1
ATOM 875 C CA . MET A 1 112 ? 8.807 6.813 -10.740 1.00 95.50 112 MET A CA 1
ATOM 876 C C . MET A 1 112 ? 8.119 7.382 -11.970 1.00 95.50 112 MET A C 1
ATOM 878 O O . MET A 1 112 ? 7.071 8.022 -11.864 1.00 95.50 112 MET A O 1
ATOM 882 N N . LYS A 1 113 ? 8.708 7.149 -13.140 1.00 97.38 113 LYS A N 1
ATOM 883 C CA . LYS A 1 113 ? 8.146 7.549 -14.429 1.00 97.38 113 LYS A CA 1
ATOM 884 C C . LYS A 1 113 ? 8.048 6.364 -15.366 1.00 97.38 113 LYS A C 1
ATOM 886 O O . LYS A 1 113 ? 8.915 5.490 -15.380 1.00 97.38 113 LYS A O 1
ATOM 891 N N . TRP A 1 114 ? 7.018 6.404 -16.190 1.00 97.56 114 TRP A N 1
ATOM 892 C CA . TRP A 1 114 ? 6.805 5.478 -17.281 1.00 97.56 114 TRP A CA 1
ATOM 893 C C . TRP A 1 114 ? 6.648 6.243 -18.589 1.00 97.56 114 TRP A C 1
ATOM 895 O O . TRP A 1 114 ? 5.881 7.203 -18.653 1.00 97.56 114 TRP A O 1
ATOM 905 N N . TYR A 1 115 ? 7.349 5.775 -19.619 1.00 97.25 115 TYR A N 1
ATOM 906 C CA . TYR A 1 115 ? 7.242 6.255 -20.992 1.00 97.25 115 TYR A CA 1
ATOM 907 C C . TYR A 1 115 ? 6.968 5.071 -21.919 1.00 97.25 115 TYR A C 1
ATOM 909 O O . TYR A 1 115 ? 7.831 4.215 -22.107 1.00 97.25 115 TYR A O 1
ATOM 917 N N . SER A 1 116 ? 5.783 5.012 -22.518 1.00 92.56 116 SER A N 1
ATOM 918 C CA . SER A 1 116 ? 5.438 3.979 -23.494 1.00 92.56 116 SER A CA 1
ATOM 919 C C . SER A 1 116 ? 6.160 4.214 -24.820 1.00 92.56 116 SER A C 1
ATOM 921 O O . SER A 1 116 ? 6.211 5.336 -25.323 1.00 92.56 116 SER A O 1
ATOM 923 N N . SER A 1 117 ? 6.658 3.137 -25.430 1.00 86.38 117 SER A N 1
ATOM 924 C CA . SER A 1 117 ? 7.210 3.173 -26.794 1.00 86.38 117 SER A CA 1
ATOM 925 C C . SER A 1 117 ? 6.148 2.954 -27.886 1.00 86.38 117 SER A C 1
ATOM 927 O O . SER A 1 117 ? 6.489 2.815 -29.057 1.00 86.38 117 SER A O 1
ATOM 929 N N . GLY A 1 118 ? 4.860 2.892 -27.518 1.00 77.62 118 GLY A N 1
ATOM 930 C CA . GLY A 1 118 ? 3.762 2.557 -28.436 1.00 77.62 118 GLY A CA 1
ATOM 931 C C . GLY A 1 118 ? 3.598 1.052 -28.701 1.00 77.62 118 GLY A C 1
ATOM 932 O O . GLY A 1 118 ? 2.763 0.665 -29.515 1.00 77.62 118 GLY A O 1
ATOM 933 N N . GLY A 1 119 ? 4.369 0.203 -28.011 1.00 81.69 119 GLY A N 1
ATOM 934 C CA . GLY A 1 119 ? 4.315 -1.260 -28.101 1.00 81.69 119 GLY A CA 1
ATOM 935 C C . GLY A 1 119 ? 4.160 -1.949 -26.739 1.00 81.69 119 GLY A C 1
ATOM 936 O O . GLY A 1 119 ? 3.632 -1.380 -25.787 1.00 81.69 119 GLY A O 1
ATOM 937 N N . ALA A 1 120 ? 4.643 -3.192 -26.636 1.00 88.19 120 ALA A N 1
ATOM 938 C CA . ALA A 1 120 ? 4.621 -3.989 -25.399 1.00 88.19 120 ALA A CA 1
ATOM 939 C C . ALA A 1 120 ? 5.753 -3.637 -24.406 1.00 88.19 120 ALA A C 1
ATOM 941 O O . ALA A 1 120 ? 5.933 -4.327 -23.402 1.00 88.19 120 ALA A O 1
ATOM 942 N N . GLU A 1 121 ? 6.525 -2.593 -24.701 1.00 91.50 121 GLU A N 1
ATOM 943 C CA . GLU A 1 121 ? 7.695 -2.150 -23.946 1.00 91.50 121 GLU A CA 1
ATOM 944 C C . GLU A 1 121 ? 7.651 -0.637 -23.730 1.00 91.50 121 GLU A C 1
ATOM 946 O O . GLU A 1 121 ? 7.012 0.116 -24.475 1.00 91.50 121 GLU A O 1
ATOM 951 N N . GLY A 1 122 ? 8.405 -0.176 -22.744 1.00 92.88 122 GLY A N 1
ATOM 952 C CA . GLY A 1 122 ? 8.598 1.238 -22.478 1.00 92.88 122 GLY A CA 1
ATOM 953 C C . GLY A 1 122 ? 9.823 1.473 -21.612 1.00 92.88 122 GLY A C 1
ATOM 954 O O . GLY A 1 122 ? 10.579 0.551 -21.308 1.00 92.88 122 GLY A O 1
ATOM 955 N N . SER A 1 123 ? 10.032 2.730 -21.245 1.00 94.81 123 SER A N 1
ATOM 956 C CA . SER A 1 123 ? 11.120 3.152 -20.378 1.00 94.81 123 SER A CA 1
ATOM 957 C C . SER A 1 123 ? 10.584 3.392 -18.976 1.00 94.81 123 SER A C 1
ATOM 959 O O . SER A 1 123 ? 9.768 4.292 -18.762 1.00 94.81 123 SER A O 1
ATOM 961 N N . PHE A 1 124 ? 11.070 2.608 -18.020 1.00 95.81 124 PHE A N 1
ATOM 962 C CA . PHE A 1 124 ? 10.857 2.845 -16.601 1.00 95.81 124 PHE A CA 1
ATOM 963 C C . PHE A 1 124 ? 12.035 3.648 -16.052 1.00 95.81 124 PHE A C 1
ATOM 965 O O . PHE A 1 124 ? 13.190 3.260 -16.239 1.00 95.81 124 PHE A O 1
ATOM 972 N N . ARG A 1 125 ? 11.755 4.771 -15.386 1.00 95.88 125 ARG A N 1
ATOM 973 C CA . ARG A 1 125 ? 12.781 5.650 -14.812 1.00 95.88 125 ARG A CA 1
ATOM 974 C C . ARG A 1 125 ? 12.522 5.883 -13.332 1.00 95.88 125 ARG A C 1
ATOM 976 O O . ARG A 1 125 ? 11.448 6.361 -12.965 1.00 95.88 125 ARG A O 1
ATOM 983 N N . LEU A 1 126 ? 13.524 5.591 -12.509 1.00 94.44 126 LEU A N 1
ATOM 984 C CA . LEU A 1 126 ? 13.556 5.929 -11.093 1.00 94.44 126 LEU A CA 1
ATOM 985 C C . LEU A 1 126 ? 14.400 7.190 -10.910 1.00 94.44 126 LEU A C 1
ATOM 987 O O . LEU A 1 126 ? 15.576 7.221 -11.273 1.00 94.44 126 LEU A O 1
ATOM 991 N N . GLN A 1 127 ? 13.794 8.217 -10.328 1.00 93.88 127 GLN A N 1
ATOM 992 C CA . GLN A 1 127 ? 14.490 9.397 -9.842 1.00 93.88 127 GLN A CA 1
ATOM 993 C C . GLN A 1 127 ? 14.335 9.448 -8.330 1.00 93.88 127 GLN A C 1
ATOM 995 O O . GLN A 1 127 ? 13.226 9.316 -7.812 1.00 93.88 127 GLN A O 1
ATOM 1000 N N . TRP A 1 128 ? 15.435 9.647 -7.624 1.00 90.25 128 TRP A N 1
ATOM 1001 C CA . TRP A 1 128 ? 15.410 9.792 -6.181 1.00 90.25 128 TRP A CA 1
ATOM 1002 C C . TRP A 1 128 ? 16.518 10.722 -5.725 1.00 90.25 128 TRP A C 1
ATOM 1004 O O . TRP A 1 128 ? 17.630 10.652 -6.236 1.00 90.25 128 TRP A O 1
ATOM 1014 N N . SER A 1 129 ? 16.235 11.612 -4.787 1.00 87.94 129 SER A N 1
ATOM 1015 C CA . SER A 1 129 ? 17.216 12.567 -4.294 1.00 87.94 129 SER A CA 1
ATOM 1016 C C . SER A 1 129 ? 17.115 12.677 -2.788 1.00 87.94 129 SER A C 1
ATOM 1018 O O . SER A 1 129 ? 16.088 13.084 -2.257 1.00 87.94 129 SER A O 1
ATOM 1020 N N . SER A 1 130 ? 18.197 12.318 -2.106 1.00 83.00 130 SER A N 1
ATOM 1021 C CA . SER A 1 130 ? 18.393 12.542 -0.680 1.00 83.00 130 SER A CA 1
ATOM 1022 C C . SER A 1 130 ? 19.513 13.551 -0.456 1.00 83.00 130 SER A C 1
ATOM 1024 O O . SER A 1 130 ? 20.328 13.803 -1.343 1.00 83.00 130 SER A O 1
ATOM 1026 N N . GLY A 1 131 ? 19.631 14.070 0.769 1.00 78.88 131 GLY A N 1
ATOM 1027 C CA . GLY A 1 131 ? 20.748 14.948 1.136 1.00 78.88 131 GLY A CA 1
ATOM 1028 C C . GLY A 1 131 ? 22.138 14.311 0.971 1.00 78.88 131 GLY A C 1
ATOM 1029 O O . GLY A 1 131 ? 23.136 15.023 1.008 1.00 78.88 131 GLY A O 1
ATOM 1030 N N . LYS A 1 132 ? 22.224 12.985 0.788 1.00 77.75 132 LYS A N 1
ATOM 1031 C CA . LYS A 1 132 ? 23.489 12.251 0.645 1.00 77.75 132 LYS A CA 1
ATOM 1032 C C . LYS A 1 132 ? 23.781 11.806 -0.791 1.00 77.75 132 LYS A C 1
ATOM 1034 O O . LYS A 1 132 ? 24.944 11.596 -1.118 1.00 77.75 132 LYS A O 1
ATOM 1039 N N . TYR A 1 133 ? 22.763 11.613 -1.630 1.00 82.12 133 TYR A N 1
ATOM 1040 C CA . TYR A 1 133 ? 22.942 11.069 -2.978 1.00 82.12 133 TYR A CA 1
ATOM 1041 C C . TYR A 1 133 ? 21.709 11.263 -3.855 1.00 82.12 133 TYR A C 1
ATOM 1043 O O . TYR A 1 133 ? 20.591 11.414 -3.368 1.00 82.12 133 TYR A O 1
ATOM 1051 N N . THR A 1 134 ? 21.929 11.232 -5.167 1.00 87.88 134 THR A N 1
ATOM 1052 C CA . THR A 1 134 ? 20.873 11.300 -6.178 1.00 87.88 134 THR A CA 1
ATOM 1053 C C . THR A 1 134 ? 20.971 10.097 -7.108 1.00 87.88 134 THR A C 1
ATOM 1055 O O . THR A 1 134 ? 22.053 9.732 -7.563 1.00 87.88 134 THR A O 1
ATOM 1058 N N . ILE A 1 135 ? 19.822 9.495 -7.382 1.00 88.25 135 ILE A N 1
ATOM 1059 C CA . ILE A 1 135 ? 19.595 8.444 -8.360 1.00 88.25 135 ILE A CA 1
ATOM 1060 C C . ILE A 1 135 ? 18.807 9.056 -9.509 1.00 88.25 135 ILE A C 1
ATOM 1062 O O . ILE A 1 135 ? 17.767 9.681 -9.305 1.00 88.25 135 ILE A O 1
ATOM 1066 N N . ASP A 1 136 ? 19.274 8.819 -10.726 1.00 92.81 136 ASP A N 1
ATOM 1067 C CA . ASP A 1 136 ? 18.499 9.063 -11.930 1.00 92.81 136 ASP A CA 1
ATOM 1068 C C . ASP A 1 136 ? 18.816 7.961 -12.942 1.00 92.81 136 ASP A C 1
ATOM 1070 O O . ASP A 1 136 ? 19.818 8.016 -13.655 1.00 92.81 136 ASP A O 1
ATOM 1074 N N . GLN A 1 137 ? 18.012 6.900 -12.916 1.00 91.62 137 GLN A N 1
ATOM 1075 C CA . GLN A 1 137 ? 18.261 5.685 -13.683 1.00 91.62 137 GLN A CA 1
ATOM 1076 C C . GLN A 1 137 ? 17.051 5.325 -14.524 1.00 91.62 137 GLN A C 1
ATOM 1078 O O . GLN A 1 137 ? 15.910 5.437 -14.080 1.00 91.62 137 GLN A O 1
ATOM 1083 N N . SER A 1 138 ? 17.309 4.846 -15.737 1.00 92.56 138 SER A N 1
ATOM 1084 C CA . SER A 1 138 ? 16.281 4.449 -16.693 1.00 92.56 138 SER A CA 1
ATOM 1085 C C . SER A 1 138 ? 16.617 3.094 -17.298 1.00 92.56 138 SER A C 1
ATOM 1087 O O . SER A 1 138 ? 17.763 2.862 -17.685 1.00 92.56 138 SER A O 1
ATOM 1089 N N . THR A 1 139 ? 15.616 2.228 -17.415 1.00 92.38 139 THR A N 1
ATOM 1090 C CA . THR A 1 139 ? 15.732 0.916 -18.060 1.00 92.38 139 THR A CA 1
ATOM 1091 C C . THR A 1 139 ? 14.559 0.685 -19.006 1.00 92.38 139 THR A C 1
ATOM 1093 O O . THR A 1 139 ? 13.416 1.038 -18.691 1.00 92.38 139 THR A O 1
ATOM 1096 N N . ARG A 1 140 ? 14.829 0.122 -20.186 1.00 92.50 140 ARG A N 1
ATOM 1097 C CA . ARG A 1 140 ? 13.783 -0.353 -21.086 1.00 92.50 140 ARG A CA 1
ATOM 1098 C C . ARG A 1 140 ? 13.327 -1.734 -20.642 1.00 92.50 140 ARG A C 1
ATOM 1100 O O . ARG A 1 140 ? 14.123 -2.665 -20.555 1.00 92.50 140 ARG A O 1
ATOM 1107 N N . VAL A 1 141 ? 12.033 -1.865 -20.395 1.00 93.12 141 VAL A N 1
ATOM 1108 C CA . VAL A 1 141 ? 11.426 -3.067 -19.813 1.00 93.12 141 VAL A CA 1
ATOM 1109 C C . VAL A 1 141 ? 10.063 -3.336 -20.451 1.00 93.12 141 VAL A C 1
ATOM 1111 O O . VAL A 1 141 ? 9.410 -2.400 -20.936 1.00 93.12 141 VAL A O 1
ATOM 1114 N N . PRO A 1 142 ? 9.598 -4.597 -20.473 1.00 93.75 142 PRO A N 1
ATOM 1115 C CA . PRO A 1 142 ? 8.243 -4.903 -20.904 1.00 93.75 142 PRO A CA 1
ATOM 1116 C C . PRO A 1 142 ? 7.221 -4.214 -19.997 1.00 93.75 142 PRO A C 1
ATOM 1118 O O . PRO A 1 142 ? 7.350 -4.216 -18.773 1.00 93.75 142 PRO A O 1
ATOM 1121 N N . THR A 1 143 ? 6.165 -3.658 -20.593 1.00 95.06 143 THR A N 1
ATOM 1122 C CA . THR A 1 143 ? 5.082 -2.977 -19.861 1.00 95.06 143 THR A CA 1
ATOM 1123 C C . THR A 1 143 ? 4.470 -3.891 -18.802 1.00 95.06 143 THR A C 1
ATOM 1125 O O . THR A 1 143 ? 4.150 -3.458 -17.696 1.00 95.06 143 THR A O 1
ATOM 1128 N N . ARG A 1 144 ? 4.324 -5.176 -19.144 1.00 94.31 144 ARG A N 1
ATOM 1129 C CA . ARG A 1 144 ? 3.791 -6.193 -18.242 1.00 94.31 144 ARG A CA 1
ATOM 1130 C C . ARG A 1 144 ? 4.687 -6.436 -17.045 1.00 94.31 144 ARG A C 1
ATOM 1132 O O . ARG A 1 144 ? 4.170 -6.404 -15.937 1.00 94.31 144 ARG A O 1
ATOM 1139 N N . ASP A 1 145 ? 5.987 -6.575 -17.254 1.00 93.75 145 ASP A N 1
ATOM 1140 C CA . ASP A 1 145 ? 6.939 -6.823 -16.174 1.00 93.75 145 ASP A CA 1
ATOM 1141 C C . ASP A 1 145 ? 6.942 -5.674 -15.160 1.00 93.75 145 ASP A C 1
ATOM 1143 O O . ASP A 1 145 ? 7.020 -5.926 -13.964 1.00 93.75 145 ASP A O 1
ATOM 1147 N N . VAL A 1 146 ? 6.781 -4.417 -15.597 1.00 95.56 146 VAL A N 1
ATOM 1148 C CA . VAL A 1 146 ? 6.663 -3.270 -14.675 1.00 95.56 146 VAL A CA 1
ATOM 1149 C C . VAL A 1 146 ? 5.425 -3.385 -13.795 1.00 95.56 146 VAL A C 1
ATOM 1151 O O . VAL A 1 146 ? 5.532 -3.311 -12.572 1.00 95.56 146 VAL A O 1
ATOM 1154 N N . VAL A 1 147 ? 4.252 -3.558 -14.410 1.00 97.19 147 VAL A N 1
ATOM 1155 C CA . VAL A 1 147 ? 2.979 -3.616 -13.679 1.00 97.19 147 VAL A CA 1
ATOM 1156 C C . VAL A 1 147 ? 2.929 -4.846 -12.778 1.00 97.19 147 VAL A C 1
ATOM 1158 O O . VAL A 1 147 ? 2.586 -4.726 -11.607 1.00 97.19 147 VAL A O 1
ATOM 1161 N N . GLU A 1 148 ? 3.286 -6.014 -13.309 1.00 97.12 148 GLU A N 1
ATOM 1162 C CA . GLU A 1 148 ? 3.241 -7.293 -12.602 1.00 97.12 148 GLU A CA 1
ATOM 1163 C C . GLU A 1 148 ? 4.196 -7.297 -11.410 1.00 97.12 148 GLU A C 1
ATOM 1165 O O . GLU A 1 148 ? 3.764 -7.587 -10.295 1.00 97.12 148 GLU A O 1
ATOM 1170 N N . THR A 1 149 ? 5.454 -6.897 -11.605 1.00 97.12 149 THR A N 1
ATOM 1171 C CA . THR A 1 149 ? 6.457 -6.867 -10.534 1.00 97.12 149 THR A CA 1
ATOM 1172 C C . THR A 1 149 ? 6.082 -5.880 -9.434 1.00 97.12 149 THR A C 1
ATOM 1174 O O . THR A 1 149 ? 6.082 -6.246 -8.261 1.00 97.12 149 THR A O 1
ATOM 1177 N N . LEU A 1 150 ? 5.729 -4.639 -9.787 1.00 97.38 150 LEU A N 1
ATOM 1178 C CA . LEU A 1 150 ? 5.422 -3.605 -8.796 1.00 97.38 150 LEU A CA 1
ATOM 1179 C C . LEU A 1 150 ? 4.112 -3.891 -8.051 1.00 97.38 150 LEU A C 1
ATOM 1181 O O . LEU A 1 150 ? 4.069 -3.759 -6.827 1.00 97.38 150 LEU A O 1
ATOM 1185 N N . TYR A 1 151 ? 3.060 -4.317 -8.759 1.00 97.88 151 TYR A N 1
ATOM 1186 C CA . TYR A 1 151 ? 1.778 -4.641 -8.130 1.00 97.88 151 TYR A CA 1
ATOM 1187 C C . TYR A 1 151 ? 1.888 -5.880 -7.242 1.00 97.88 151 TYR A C 1
ATOM 1189 O O . TYR A 1 151 ? 1.418 -5.856 -6.109 1.00 97.88 151 TYR A O 1
ATOM 1197 N N . THR A 1 152 ? 2.546 -6.943 -7.713 1.00 97.56 152 THR A N 1
ATOM 1198 C CA . THR A 1 152 ? 2.707 -8.177 -6.929 1.00 97.56 152 THR A CA 1
ATOM 1199 C C . THR A 1 152 ? 3.559 -7.936 -5.689 1.00 97.56 152 THR A C 1
ATOM 1201 O O . THR A 1 152 ? 3.196 -8.404 -4.614 1.00 97.56 152 THR A O 1
ATOM 1204 N N . ALA A 1 153 ? 4.642 -7.158 -5.799 1.00 97.06 153 ALA A N 1
ATOM 1205 C CA . ALA A 1 153 ? 5.451 -6.783 -4.642 1.00 97.06 153 ALA A CA 1
ATOM 1206 C C . ALA A 1 153 ? 4.628 -6.002 -3.606 1.00 97.06 153 ALA A C 1
ATOM 1208 O O . ALA A 1 153 ? 4.715 -6.286 -2.412 1.00 97.06 153 ALA A O 1
ATOM 1209 N N . PHE A 1 154 ? 3.806 -5.048 -4.057 1.00 95.56 154 PHE A N 1
ATOM 1210 C CA . PHE A 1 154 ? 2.908 -4.303 -3.176 1.00 95.56 154 PHE A CA 1
ATOM 1211 C C . PHE A 1 154 ? 1.878 -5.219 -2.506 1.00 95.56 154 PHE A C 1
ATOM 1213 O O . PHE A 1 154 ? 1.696 -5.149 -1.293 1.00 95.56 154 PHE A O 1
ATOM 1220 N N . ARG A 1 155 ? 1.227 -6.108 -3.268 1.00 95.69 155 ARG A N 1
ATOM 1221 C CA . ARG A 1 155 ? 0.238 -7.051 -2.727 1.00 95.69 155 ARG A CA 1
ATOM 1222 C C . ARG A 1 155 ? 0.848 -8.005 -1.712 1.00 95.69 155 ARG A C 1
ATOM 1224 O O . ARG A 1 155 ? 0.258 -8.189 -0.656 1.00 95.69 155 ARG A O 1
ATOM 1231 N N . ALA A 1 156 ? 2.035 -8.537 -1.993 1.00 95.44 156 ALA A N 1
ATOM 1232 C CA . ALA A 1 156 ? 2.750 -9.409 -1.068 1.00 95.44 156 ALA A CA 1
ATOM 1233 C C . ALA A 1 156 ? 3.028 -8.719 0.276 1.00 95.44 156 ALA A C 1
ATOM 1235 O O . ALA A 1 156 ? 2.904 -9.352 1.318 1.00 95.44 156 ALA A O 1
ATOM 1236 N N . PHE A 1 157 ? 3.356 -7.425 0.264 1.00 93.00 157 PHE A N 1
ATOM 1237 C CA . PHE A 1 157 ? 3.529 -6.643 1.489 1.00 93.00 157 PHE A CA 1
ATOM 1238 C C . PHE A 1 157 ? 2.201 -6.324 2.180 1.00 93.00 157 PHE A C 1
ATOM 1240 O O . PHE A 1 157 ? 2.062 -6.552 3.374 1.00 93.00 157 PHE A O 1
ATOM 1247 N N . ALA A 1 158 ? 1.187 -5.878 1.437 1.00 90.69 158 ALA A N 1
ATOM 1248 C CA . ALA A 1 158 ? -0.142 -5.623 1.992 1.00 90.69 158 ALA A CA 1
ATOM 1249 C C . ALA A 1 158 ? -0.821 -6.895 2.545 1.00 90.69 158 ALA A C 1
ATOM 1251 O O . ALA A 1 158 ? -1.779 -6.812 3.304 1.00 90.69 158 ALA A O 1
ATOM 1252 N N . GLU A 1 159 ? -0.367 -8.085 2.164 1.00 90.94 159 GLU A N 1
ATOM 1253 C CA . GLU A 1 159 ? -0.858 -9.370 2.677 1.00 90.94 159 GLU A CA 1
ATOM 1254 C C . GLU A 1 159 ? 0.082 -9.991 3.720 1.00 90.94 159 GLU A C 1
ATOM 1256 O O . GLU A 1 159 ? -0.227 -11.053 4.263 1.00 90.94 159 GLU A O 1
ATOM 1261 N N . SER A 1 160 ? 1.205 -9.336 4.031 1.00 88.06 160 SER A N 1
ATOM 1262 C CA . SER A 1 160 ? 2.126 -9.782 5.071 1.00 88.06 160 SER A CA 1
ATOM 1263 C C . SER A 1 160 ? 1.616 -9.431 6.473 1.00 88.06 160 SER A C 1
ATOM 1265 O O . SER A 1 160 ? 0.563 -8.816 6.675 1.00 88.06 160 SER A O 1
ATOM 1267 N N . ASP A 1 161 ? 2.410 -9.799 7.469 1.00 80.94 161 ASP A N 1
ATOM 1268 C CA . ASP A 1 161 ? 2.263 -9.441 8.877 1.00 80.94 161 ASP A CA 1
ATOM 1269 C C . ASP A 1 161 ? 2.652 -7.981 9.195 1.00 80.94 161 ASP A C 1
ATOM 1271 O O . ASP A 1 161 ? 3.021 -7.677 10.329 1.00 80.94 161 ASP A O 1
ATOM 1275 N N . TYR A 1 162 ? 2.567 -7.061 8.223 1.00 82.31 162 TYR A N 1
ATOM 1276 C CA . TYR A 1 162 ? 2.818 -5.641 8.483 1.00 82.31 162 TYR A CA 1
ATOM 1277 C C . TYR A 1 162 ? 1.832 -5.105 9.535 1.00 82.31 162 TYR A C 1
ATOM 1279 O O . TYR A 1 162 ? 0.678 -5.533 9.598 1.00 82.31 162 TYR A O 1
ATOM 1287 N N . GLU A 1 163 ? 2.295 -4.169 10.366 1.00 80.62 163 GLU A N 1
ATOM 1288 C CA . GLU A 1 163 ? 1.530 -3.612 11.485 1.00 80.62 163 GLU A CA 1
ATOM 1289 C C . GLU A 1 163 ? 0.735 -2.368 11.040 1.00 80.62 163 GLU A C 1
ATOM 1291 O O . GLU A 1 163 ? 1.340 -1.305 10.873 1.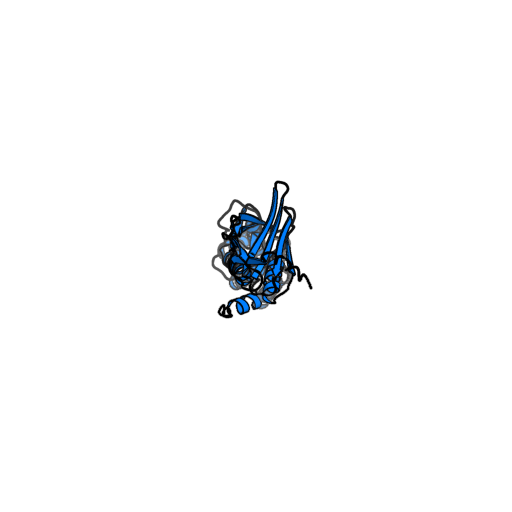00 80.62 163 GLU A O 1
ATOM 1296 N N . PRO A 1 164 ? -0.601 -2.443 10.858 1.00 82.44 164 PRO A N 1
ATOM 1297 C CA . PRO A 1 164 ? -1.377 -1.336 10.297 1.00 82.44 164 PRO A CA 1
ATOM 1298 C C . PRO A 1 164 ? -1.344 -0.072 11.162 1.00 82.44 164 PRO A C 1
ATOM 1300 O O . PRO A 1 164 ? -1.324 1.030 10.621 1.00 82.44 164 PRO A O 1
ATOM 1303 N N . PHE A 1 165 ? -1.236 -0.201 12.492 1.00 78.88 165 PHE A N 1
ATOM 1304 C CA . PHE A 1 165 ? -1.152 0.952 13.402 1.00 78.88 165 PHE A CA 1
ATOM 1305 C C . PHE A 1 165 ? 0.050 1.869 13.139 1.00 78.88 165 PHE A C 1
ATOM 1307 O O . PHE A 1 165 ? 0.013 3.041 13.518 1.00 78.88 165 PHE A O 1
ATOM 1314 N N . ARG A 1 166 ? 1.105 1.354 12.493 1.00 77.00 166 ARG A N 1
ATOM 1315 C CA . ARG A 1 166 ? 2.296 2.139 12.136 1.00 77.00 166 ARG A CA 1
ATOM 1316 C C . ARG A 1 166 ? 2.132 2.932 10.844 1.00 77.00 166 ARG A C 1
ATOM 1318 O O . ARG A 1 166 ? 2.829 3.923 10.659 1.00 77.00 166 ARG A O 1
ATOM 1325 N N . TYR A 1 167 ? 1.256 2.483 9.945 1.00 77.69 167 TYR A N 1
ATOM 1326 C CA . TYR A 1 167 ? 1.251 2.947 8.556 1.00 77.69 167 TYR A CA 1
ATOM 1327 C C . TYR A 1 167 ? -0.084 3.515 8.082 1.00 77.69 167 TYR A C 1
ATOM 1329 O O . TYR A 1 167 ? -0.110 4.193 7.058 1.00 77.69 167 TYR A O 1
ATOM 1337 N N . GLU A 1 168 ? -1.185 3.232 8.779 1.00 80.00 168 GLU A N 1
ATOM 1338 C CA . GLU A 1 168 ? -2.542 3.458 8.286 1.00 80.00 168 GLU A CA 1
ATOM 1339 C C . GLU A 1 168 ? -3.324 4.449 9.152 1.00 80.00 168 GLU A C 1
ATOM 1341 O O . GLU A 1 168 ? -3.218 4.452 10.378 1.00 80.00 168 GLU A O 1
ATOM 1346 N N . THR A 1 169 ? -4.172 5.265 8.519 1.00 77.19 169 THR A N 1
ATOM 1347 C CA . THR A 1 169 ? -5.294 5.904 9.205 1.00 77.19 169 THR A CA 1
ATOM 1348 C C . THR A 1 169 ? -6.377 4.850 9.390 1.00 77.19 169 THR A C 1
ATOM 1350 O O . THR A 1 169 ? -7.113 4.524 8.454 1.00 77.19 169 THR A O 1
ATOM 1353 N N . LEU A 1 170 ? -6.484 4.303 10.596 1.00 76.75 170 LEU A N 1
ATOM 1354 C CA . LEU A 1 170 ? -7.466 3.266 10.881 1.00 76.75 170 LEU A CA 1
ATOM 1355 C C . LEU A 1 170 ? -8.785 3.889 11.351 1.00 76.75 170 LEU A C 1
ATOM 1357 O O . LEU A 1 170 ? -8.798 4.713 12.273 1.00 76.75 170 LEU A O 1
ATOM 1361 N N . PRO A 1 171 ? -9.925 3.482 10.775 1.00 76.31 171 PRO A N 1
ATOM 1362 C CA . PRO A 1 171 ? -11.200 3.623 11.458 1.00 76.31 171 PRO A CA 1
ATOM 1363 C C . PRO A 1 171 ? -11.135 2.966 12.843 1.00 76.31 171 PRO A C 1
ATOM 1365 O O . PRO A 1 171 ? -10.520 1.908 12.992 1.00 76.31 171 PRO A O 1
ATOM 1368 N N . GLU A 1 172 ? -11.799 3.541 13.847 1.00 76.50 172 GLU A N 1
ATOM 1369 C CA . GLU A 1 172 ? -11.768 2.990 15.210 1.00 76.50 172 GLU A CA 1
ATOM 1370 C C . GLU A 1 172 ? -12.147 1.506 15.267 1.00 76.50 172 GLU A C 1
ATOM 1372 O O . GLU A 1 172 ? -11.500 0.725 15.957 1.00 76.50 172 GLU A O 1
ATOM 1377 N N . TRP A 1 173 ? -13.155 1.081 14.504 1.00 79.44 173 TRP A N 1
ATOM 1378 C CA . TRP A 1 173 ? -13.586 -0.319 14.468 1.00 79.44 173 TRP A CA 1
ATOM 1379 C C . TRP A 1 173 ? -12.498 -1.291 13.973 1.00 79.44 173 TRP A C 1
ATOM 1381 O O . TRP A 1 173 ? -12.361 -2.391 14.523 1.00 79.44 173 TRP A O 1
ATOM 1391 N N . ASP A 1 174 ? -11.715 -0.892 12.966 1.00 80.31 174 ASP A N 1
ATOM 1392 C CA . ASP A 1 174 ? -10.587 -1.680 12.459 1.00 80.31 174 ASP A CA 1
ATOM 1393 C C . ASP A 1 174 ? -9.481 -1.736 13.532 1.00 80.31 174 ASP A C 1
ATOM 1395 O O . ASP A 1 174 ? -8.951 -2.807 13.828 1.00 80.31 174 ASP A O 1
ATOM 1399 N N . ALA A 1 175 ? -9.214 -0.616 14.211 1.00 82.25 175 ALA A N 1
ATOM 1400 C CA . ALA A 1 175 ? -8.236 -0.539 15.295 1.00 82.25 175 ALA A CA 1
ATOM 1401 C C . ALA A 1 175 ? -8.603 -1.418 16.508 1.00 82.25 175 ALA A C 1
ATOM 1403 O O . ALA A 1 175 ? -7.768 -2.193 16.980 1.00 82.25 175 ALA A O 1
ATOM 1404 N N . TYR A 1 176 ? -9.859 -1.380 16.972 1.00 84.75 176 TYR A N 1
ATOM 1405 C CA . TYR A 1 176 ? -10.340 -2.263 18.041 1.00 84.75 176 TYR A CA 1
ATOM 1406 C C . TYR A 1 176 ? -10.203 -3.739 17.659 1.00 84.75 176 TYR A C 1
ATOM 1408 O O . TYR A 1 176 ? -9.773 -4.554 18.470 1.00 84.75 176 TYR A O 1
ATOM 1416 N N . SER A 1 177 ? -10.531 -4.090 16.414 1.00 86.69 177 SER A N 1
ATOM 1417 C CA . SER A 1 177 ? -10.416 -5.471 15.933 1.00 86.69 177 SER A CA 1
ATOM 1418 C C . SER A 1 177 ? -8.970 -5.964 15.938 1.00 86.69 177 SER A C 1
ATOM 1420 O O . SER A 1 177 ? -8.720 -7.134 16.208 1.00 86.69 177 SER A O 1
ATOM 1422 N N . LEU A 1 178 ? -8.011 -5.076 15.673 1.00 84.94 178 LEU A N 1
ATOM 1423 C CA . LEU A 1 178 ? -6.595 -5.422 15.657 1.00 84.94 178 LEU A CA 1
ATOM 1424 C C . LEU A 1 178 ? -6.036 -5.677 17.064 1.00 84.94 178 LEU A C 1
ATOM 1426 O O . LEU A 1 178 ? -5.176 -6.543 17.201 1.00 84.94 178 LEU A O 1
ATOM 1430 N N . ILE A 1 179 ? -6.493 -4.970 18.105 1.00 87.56 179 ILE A N 1
ATOM 1431 C CA . ILE A 1 179 ? -5.995 -5.139 19.490 1.00 87.56 179 ILE A CA 1
ATOM 1432 C C . ILE A 1 179 ? -6.623 -6.321 20.248 1.00 87.56 179 ILE A C 1
ATOM 1434 O O . ILE A 1 179 ? -6.145 -6.665 21.332 1.00 87.56 179 ILE A O 1
ATOM 1438 N N . LEU A 1 180 ? -7.656 -6.959 19.694 1.00 90.00 180 LEU A N 1
ATOM 1439 C CA . LEU A 1 180 ? -8.306 -8.135 20.274 1.00 90.00 180 LEU A CA 1
ATOM 1440 C C . LEU A 1 180 ? -7.609 -9.422 19.808 1.00 90.00 180 LEU A C 1
ATOM 1442 O O . LEU A 1 180 ? -7.440 -9.655 18.615 1.00 90.00 180 LEU A O 1
ATOM 1446 N N . ALA A 1 181 ? -7.203 -10.273 20.752 1.00 89.62 181 ALA A N 1
ATOM 1447 C CA . ALA A 1 181 ? -6.517 -11.533 20.446 1.00 89.62 181 ALA A CA 1
ATOM 1448 C C . ALA A 1 181 ? -7.481 -12.681 20.106 1.00 89.62 181 ALA A C 1
ATOM 1450 O O . ALA A 1 181 ? -7.179 -13.519 19.260 1.00 89.62 181 ALA A O 1
ATOM 1451 N N . ASP A 1 182 ? -8.616 -12.743 20.802 1.00 90.31 182 ASP A N 1
ATOM 1452 C CA . ASP A 1 182 ? -9.482 -13.925 20.873 1.00 90.31 182 ASP A CA 1
ATOM 1453 C C . ASP A 1 182 ? -10.981 -13.602 20.772 1.00 90.31 182 ASP A C 1
ATOM 1455 O O . ASP A 1 182 ? -11.827 -14.464 21.008 1.00 90.31 182 ASP A O 1
ATOM 1459 N N . ALA A 1 183 ? -11.320 -12.367 20.405 1.00 91.81 183 ALA A N 1
ATOM 1460 C CA . ALA A 1 183 ? -12.687 -11.875 20.381 1.00 91.81 183 ALA A CA 1
ATOM 1461 C C . ALA A 1 183 ? -12.945 -11.001 19.155 1.00 91.81 183 ALA A C 1
ATOM 1463 O O . ALA A 1 183 ? -12.069 -10.290 18.668 1.00 91.81 183 ALA A O 1
ATOM 1464 N N . THR A 1 184 ? -14.181 -11.030 18.666 1.00 91.81 184 THR A N 1
ATOM 1465 C CA . THR A 1 184 ? -14.630 -10.113 17.620 1.00 91.81 184 THR A CA 1
ATOM 1466 C C . THR A 1 184 ? -14.999 -8.756 18.213 1.00 91.81 184 THR A C 1
ATOM 1468 O O . THR A 1 184 ? -15.348 -8.636 19.391 1.00 91.81 184 THR A O 1
ATOM 1471 N N . LEU A 1 185 ? -15.051 -7.726 17.370 1.00 89.75 185 LEU A N 1
ATOM 1472 C CA . LEU A 1 185 ? -15.601 -6.428 17.763 1.00 89.75 185 LEU A CA 1
ATOM 1473 C C . LEU A 1 185 ? -17.050 -6.539 18.280 1.00 89.75 185 LEU A C 1
ATOM 1475 O O . LEU A 1 185 ? -17.456 -5.810 19.182 1.00 89.75 185 LEU A O 1
ATOM 1479 N N . GLY A 1 186 ? -17.828 -7.489 17.751 1.00 91.38 186 GLY A N 1
ATOM 1480 C CA . GLY A 1 186 ? -19.176 -7.786 18.236 1.00 91.38 186 GLY A CA 1
ATOM 1481 C C . GLY A 1 186 ? -19.193 -8.367 19.653 1.00 91.38 186 GLY A C 1
ATOM 1482 O O . GLY A 1 186 ? -20.081 -8.032 20.437 1.00 91.38 186 GLY A O 1
ATOM 1483 N N . ASP A 1 187 ? -18.214 -9.203 20.008 1.00 94.19 187 ASP A N 1
ATOM 1484 C CA . ASP A 1 187 ? -18.034 -9.719 21.372 1.00 94.19 187 ASP A CA 1
ATOM 1485 C C . ASP A 1 187 ? -17.670 -8.593 22.336 1.00 94.19 187 ASP A C 1
ATOM 1487 O O . ASP A 1 187 ? -18.278 -8.470 23.400 1.00 94.19 187 ASP A O 1
ATOM 1491 N N . PHE A 1 188 ? -16.758 -7.714 21.914 1.00 94.00 188 PHE A N 1
ATOM 1492 C CA . PHE A 1 188 ? -16.378 -6.527 22.671 1.00 94.00 188 PHE A CA 1
ATOM 1493 C C . PHE A 1 188 ? -17.576 -5.589 22.899 1.00 94.00 188 PHE A C 1
ATOM 1495 O O . PHE A 1 188 ? -17.844 -5.195 24.035 1.00 94.00 188 PHE A O 1
ATOM 1502 N N . ALA A 1 189 ? -18.384 -5.324 21.862 1.00 93.38 189 ALA A N 1
ATOM 1503 C CA . ALA A 1 189 ? -19.613 -4.526 21.976 1.00 93.38 189 ALA A CA 1
ATOM 1504 C C . ALA A 1 189 ? -20.626 -5.146 22.940 1.00 93.38 189 ALA A C 1
ATOM 1506 O O . ALA A 1 189 ? -21.263 -4.435 23.719 1.00 93.38 189 ALA A O 1
ATOM 1507 N N . ARG A 1 190 ? -20.808 -6.471 22.869 1.00 94.94 190 ARG A N 1
ATOM 1508 C CA . ARG A 1 190 ? -21.708 -7.196 23.772 1.00 94.94 190 ARG A CA 1
ATOM 1509 C C . ARG A 1 190 ? -21.244 -7.075 25.214 1.00 94.94 190 ARG A C 1
ATOM 1511 O O . ARG A 1 190 ? -22.069 -6.771 26.066 1.00 94.94 190 ARG A O 1
ATOM 1518 N N . ALA A 1 191 ? -19.951 -7.250 25.472 1.00 95.38 191 ALA A N 1
ATOM 1519 C CA . ALA A 1 191 ? -19.403 -7.124 26.813 1.00 95.38 191 ALA A CA 1
ATOM 1520 C C . ALA A 1 191 ? -19.606 -5.705 27.368 1.00 95.38 191 ALA A C 1
ATOM 1522 O O . ALA A 1 191 ? -20.196 -5.553 28.436 1.00 95.38 191 ALA A O 1
ATOM 1523 N N . LEU A 1 192 ? -19.239 -4.670 26.603 1.00 94.62 192 LEU A N 1
ATOM 1524 C CA . LEU A 1 192 ? -19.433 -3.268 26.991 1.00 94.62 192 LEU A CA 1
ATOM 1525 C C . LEU A 1 192 ? -20.902 -2.925 27.273 1.00 94.62 192 LEU A C 1
ATOM 1527 O O . LEU A 1 192 ? -21.196 -2.229 28.238 1.00 94.62 192 LEU A O 1
ATOM 1531 N N . ALA A 1 193 ? -21.842 -3.434 26.472 1.00 95.56 193 ALA A N 1
ATOM 1532 C CA . ALA A 1 193 ? -23.265 -3.135 26.635 1.00 95.56 193 ALA A CA 1
ATOM 1533 C C . ALA A 1 193 ? -23.861 -3.643 27.964 1.00 95.56 193 ALA A C 1
ATOM 1535 O O . ALA A 1 193 ? -24.892 -3.125 28.399 1.00 95.56 193 ALA A O 1
ATOM 1536 N N . THR A 1 194 ? -23.220 -4.621 28.615 1.00 96.06 194 THR A N 1
ATOM 1537 C CA . THR A 1 194 ? -23.635 -5.148 29.930 1.00 96.06 194 THR A CA 1
ATOM 1538 C C . THR A 1 194 ? -23.104 -4.345 31.116 1.00 96.06 194 THR A C 1
ATOM 1540 O O . THR A 1 194 ? -23.568 -4.546 32.235 1.00 96.06 194 THR A O 1
ATOM 1543 N N . LEU A 1 195 ? -22.160 -3.434 30.879 1.00 94.75 195 LEU A N 1
ATOM 1544 C CA . LEU A 1 195 ? -21.506 -2.640 31.913 1.00 94.75 195 LEU A CA 1
ATOM 1545 C C . LEU A 1 195 ? -22.248 -1.321 32.168 1.00 94.75 195 LEU A C 1
ATOM 1547 O O . LEU A 1 195 ? -22.965 -0.807 31.297 1.00 94.75 195 LEU A O 1
ATOM 1551 N N . SER A 1 196 ? -22.048 -0.760 33.360 1.00 93.69 196 SER A N 1
ATOM 1552 C CA . SER A 1 196 ? -22.420 0.629 33.646 1.00 93.69 196 SER A CA 1
ATOM 1553 C C . SER A 1 196 ? -21.597 1.612 32.804 1.00 93.69 196 SER A C 1
ATOM 1555 O O . SER A 1 196 ? -20.552 1.252 32.256 1.00 93.69 196 SER A O 1
ATOM 1557 N N . ALA A 1 197 ? -22.038 2.867 32.702 1.00 92.31 197 ALA A N 1
ATOM 1558 C CA . ALA A 1 197 ? -21.334 3.900 31.937 1.00 92.31 197 ALA A CA 1
ATOM 1559 C C . ALA A 1 197 ? -19.886 4.102 32.420 1.00 92.31 197 ALA A C 1
ATOM 1561 O O . ALA A 1 197 ? -18.969 4.227 31.605 1.00 92.31 197 ALA A O 1
ATOM 1562 N N . ALA A 1 198 ? -19.673 4.076 33.739 1.00 91.25 198 ALA A N 1
ATOM 1563 C CA . ALA A 1 198 ? -18.353 4.233 34.347 1.00 91.25 198 ALA A CA 1
ATOM 1564 C C . ALA A 1 198 ? -17.426 3.050 34.016 1.00 91.25 198 ALA A C 1
ATOM 1566 O O . ALA A 1 198 ? -16.291 3.243 33.583 1.00 91.25 198 ALA A O 1
ATOM 1567 N N . GLU A 1 199 ? -17.925 1.821 34.154 1.00 93.69 199 GLU A N 1
ATOM 1568 C CA . GLU A 1 199 ? -17.173 0.604 33.831 1.00 93.69 199 GLU A CA 1
ATOM 1569 C C . GLU A 1 199 ? -16.850 0.512 32.335 1.00 93.69 199 GLU A C 1
ATOM 1571 O O . GLU A 1 199 ? -15.714 0.224 31.963 1.00 93.69 199 GLU A O 1
ATOM 1576 N N . ALA A 1 200 ? -17.830 0.779 31.467 1.00 92.81 200 ALA A N 1
ATOM 1577 C CA . ALA A 1 200 ? -17.637 0.762 30.022 1.00 92.81 200 ALA A CA 1
ATOM 1578 C C . ALA A 1 200 ? -16.633 1.836 29.576 1.00 92.81 200 ALA A C 1
ATOM 1580 O O . ALA A 1 200 ? -15.772 1.546 28.747 1.00 92.81 200 ALA A O 1
ATOM 1581 N N . THR A 1 201 ? -16.681 3.034 30.168 1.00 91.12 201 THR A N 1
ATOM 1582 C CA . THR A 1 201 ? -15.682 4.090 29.932 1.00 91.12 201 THR A CA 1
ATOM 1583 C C . THR A 1 201 ? -14.280 3.635 30.335 1.00 91.12 201 THR A C 1
ATOM 1585 O O . THR A 1 201 ? -13.342 3.809 29.562 1.00 91.12 201 THR A O 1
ATOM 1588 N N . ALA A 1 202 ? -14.114 2.988 31.493 1.00 90.88 202 ALA A N 1
ATOM 1589 C CA . ALA A 1 202 ? -12.807 2.483 31.922 1.00 90.88 202 ALA A CA 1
ATOM 1590 C C . ALA A 1 202 ? -12.237 1.429 30.950 1.00 90.88 202 ALA A C 1
ATOM 1592 O O . ALA A 1 202 ? -11.049 1.451 30.620 1.00 90.88 202 ALA A O 1
ATOM 1593 N N . VAL A 1 203 ? -13.093 0.537 30.439 1.00 92.94 203 VAL A N 1
ATOM 1594 C CA . VAL A 1 203 ? -12.711 -0.459 29.424 1.00 92.94 203 VAL A CA 1
ATOM 1595 C C . VAL A 1 203 ? -12.337 0.207 28.095 1.00 92.94 203 VAL A C 1
ATOM 1597 O O . VAL A 1 203 ? -11.317 -0.155 27.506 1.00 92.94 203 VAL A O 1
ATOM 1600 N N . LEU A 1 204 ? -13.113 1.196 27.637 1.00 90.44 204 LEU A N 1
ATOM 1601 C CA . LEU A 1 204 ? -12.818 1.961 26.420 1.00 90.44 204 LEU A CA 1
ATOM 1602 C C . LEU A 1 204 ? -11.509 2.749 26.544 1.00 90.44 204 LEU A C 1
ATOM 1604 O O . LEU A 1 204 ? -10.693 2.693 25.630 1.00 90.44 204 LEU A O 1
ATOM 1608 N N . MET A 1 205 ? -11.244 3.388 27.688 1.00 88.00 205 MET A N 1
ATOM 1609 C CA . MET A 1 205 ? -9.971 4.073 27.934 1.00 88.00 205 MET A CA 1
ATOM 1610 C C . MET A 1 205 ? -8.781 3.109 27.902 1.00 88.00 205 MET A C 1
ATOM 1612 O O . MET A 1 205 ? -7.763 3.413 27.283 1.00 88.00 205 MET A O 1
ATOM 1616 N N . ARG A 1 206 ? -8.900 1.915 28.506 1.00 90.06 206 ARG A N 1
ATOM 1617 C CA . ARG A 1 206 ? -7.845 0.889 28.417 1.00 90.06 206 ARG A CA 1
ATOM 1618 C C . ARG A 1 206 ? -7.621 0.431 26.975 1.00 90.06 206 ARG A C 1
ATOM 1620 O O . ARG A 1 206 ? -6.479 0.216 26.578 1.00 90.06 206 ARG A O 1
ATOM 1627 N N . ALA A 1 207 ? -8.685 0.285 26.191 1.00 89.25 207 ALA A N 1
ATOM 1628 C CA . ALA A 1 207 ? -8.563 -0.035 24.776 1.00 89.25 207 ALA A CA 1
ATOM 1629 C C . ALA A 1 207 ? -7.906 1.109 23.984 1.00 89.25 207 ALA A C 1
ATOM 1631 O O . ALA A 1 207 ? -7.011 0.846 23.185 1.00 89.25 207 ALA A O 1
ATOM 1632 N N . GLY A 1 208 ? -8.253 2.366 24.277 1.00 85.12 208 GLY A N 1
ATOM 1633 C CA . GLY A 1 208 ? -7.573 3.560 23.768 1.00 85.12 208 GLY A CA 1
ATOM 1634 C C . GLY A 1 208 ? -6.071 3.548 24.048 1.00 85.12 208 GLY A C 1
ATOM 1635 O O . GLY A 1 208 ? -5.271 3.744 23.134 1.00 85.12 208 GLY A O 1
ATOM 1636 N N . GLN A 1 209 ? -5.680 3.218 25.282 1.00 83.88 209 GLN A N 1
ATOM 1637 C CA . GLN A 1 209 ? -4.273 3.075 25.653 1.00 83.88 209 GLN A CA 1
ATOM 1638 C C . GLN A 1 209 ? -3.589 1.946 24.877 1.00 83.88 209 GLN A C 1
ATOM 1640 O O . GLN A 1 209 ? -2.508 2.155 24.345 1.00 83.88 209 GLN A O 1
ATOM 1645 N N . ALA A 1 210 ? -4.222 0.776 24.747 1.00 86.00 210 ALA A N 1
ATOM 1646 C CA . ALA A 1 210 ? -3.654 -0.335 23.981 1.00 86.00 210 ALA A CA 1
ATOM 1647 C C . ALA A 1 210 ? -3.439 0.028 22.498 1.00 86.00 210 ALA A C 1
ATOM 1649 O O . ALA A 1 210 ? -2.434 -0.360 21.904 1.00 86.00 210 ALA A O 1
ATOM 1650 N N . MET A 1 211 ? -4.357 0.798 21.903 1.00 83.25 211 MET A N 1
ATOM 1651 C CA . MET A 1 211 ? -4.207 1.334 20.545 1.00 83.25 211 MET A CA 1
ATOM 1652 C C . MET A 1 211 ? -3.050 2.339 20.458 1.00 83.25 211 MET A C 1
ATOM 1654 O O . MET A 1 211 ? -2.257 2.277 19.520 1.00 83.25 211 MET A O 1
ATOM 1658 N N . HIS A 1 212 ? -2.921 3.231 21.444 1.00 77.94 212 HIS A N 1
ATOM 1659 C CA . HIS A 1 212 ? -1.824 4.197 21.519 1.00 77.94 212 HIS A CA 1
ATOM 1660 C C . HIS A 1 212 ? -0.457 3.516 21.688 1.00 77.94 212 HIS A C 1
ATOM 1662 O O . HIS A 1 212 ? 0.466 3.795 20.924 1.00 77.94 212 HIS A O 1
ATOM 1668 N N . ASP A 1 213 ? -0.346 2.569 22.622 1.00 77.81 213 ASP A N 1
ATOM 1669 C CA . ASP A 1 21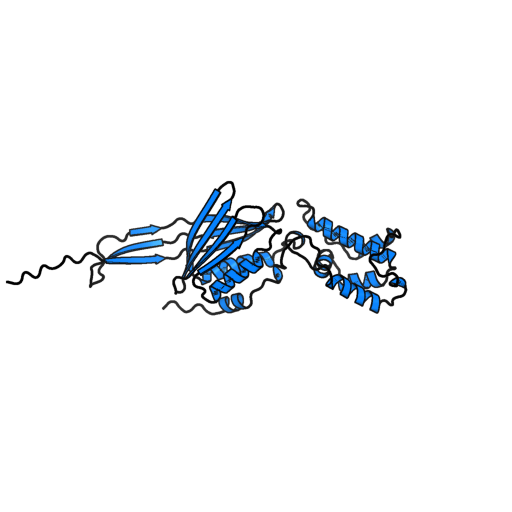3 ? 0.875 1.802 22.896 1.00 77.81 213 ASP A CA 1
ATOM 1670 C C . ASP A 1 213 ? 1.354 1.051 21.648 1.00 77.81 213 ASP A C 1
ATOM 1672 O O . ASP A 1 213 ? 2.553 0.952 21.384 1.00 77.81 213 ASP A O 1
ATOM 1676 N N . ARG A 1 214 ? 0.411 0.558 20.839 1.00 76.25 214 ARG A N 1
ATOM 1677 C CA . ARG A 1 214 ? 0.703 -0.141 19.586 1.00 76.25 214 ARG A CA 1
ATOM 1678 C C . ARG A 1 214 ? 1.226 0.782 18.482 1.00 76.25 214 ARG A C 1
ATOM 1680 O O . ARG A 1 214 ? 1.974 0.322 17.621 1.00 76.25 214 ARG A O 1
ATOM 1687 N N . GLY A 1 215 ? 0.864 2.064 18.515 1.00 66.81 215 GLY A N 1
ATOM 1688 C CA . GLY A 1 215 ? 1.386 3.085 17.605 1.00 66.81 215 GLY A CA 1
ATOM 1689 C C . GLY A 1 215 ? 2.715 3.716 18.045 1.00 66.81 215 GLY A C 1
ATOM 1690 O O . GLY A 1 215 ? 3.395 4.298 17.206 1.00 66.81 215 GLY A O 1
ATOM 1691 N N . GLY A 1 216 ? 3.084 3.624 19.332 1.00 59.88 216 GLY A N 1
ATOM 1692 C CA . GLY A 1 216 ? 4.111 4.482 19.941 1.00 59.88 216 GLY A CA 1
ATOM 1693 C C . GLY A 1 216 ? 5.514 3.899 20.169 1.00 59.88 216 GLY A C 1
ATOM 1694 O O . GLY A 1 216 ? 6.439 4.689 20.347 1.00 59.88 216 GLY A O 1
ATOM 1695 N N . ASP A 1 217 ? 5.721 2.574 20.180 1.00 56.06 217 ASP A N 1
ATOM 1696 C CA . ASP A 1 217 ? 7.030 1.991 20.550 1.00 56.06 217 ASP A CA 1
ATOM 1697 C C . ASP A 1 217 ? 7.647 1.087 19.461 1.00 56.06 217 ASP A C 1
ATOM 1699 O O . ASP A 1 217 ? 7.166 -0.004 19.137 1.00 56.06 217 ASP A O 1
ATOM 1703 N N . GLU A 1 218 ? 8.779 1.539 18.911 1.00 53.09 218 GLU A N 1
ATOM 1704 C CA . GLU A 1 218 ? 9.579 0.849 17.892 1.00 53.09 218 GLU A CA 1
ATOM 1705 C C . GLU A 1 218 ? 10.200 -0.467 18.392 1.00 53.09 218 GLU A C 1
ATOM 1707 O O . GLU A 1 218 ? 10.534 -1.334 17.581 1.00 53.09 218 GLU A O 1
ATOM 1712 N N . ARG A 1 219 ? 10.367 -0.637 19.713 1.00 50.69 219 ARG A N 1
ATOM 1713 C CA . ARG A 1 219 ? 11.156 -1.734 20.308 1.00 50.69 219 ARG A CA 1
ATOM 1714 C C . ARG A 1 219 ? 10.325 -2.912 20.798 1.00 50.69 219 ARG A C 1
ATOM 1716 O O . ARG A 1 219 ? 10.897 -3.922 21.211 1.00 50.69 219 ARG A O 1
ATOM 1723 N N . VAL A 1 220 ? 9.000 -2.812 20.747 1.00 46.03 220 VAL A N 1
ATOM 1724 C CA . VAL A 1 220 ? 8.096 -3.847 21.256 1.00 46.03 220 VAL A CA 1
ATOM 1725 C C . VAL A 1 220 ? 7.411 -4.546 20.084 1.00 46.03 220 VAL A C 1
ATOM 1727 O O . VAL A 1 220 ? 6.269 -4.272 19.734 1.00 46.03 220 VAL A O 1
ATOM 1730 N N . LEU A 1 221 ? 8.132 -5.486 19.473 1.00 45.72 221 LEU A N 1
ATOM 1731 C CA . LEU A 1 221 ? 7.511 -6.624 18.794 1.00 45.72 221 LEU A CA 1
ATOM 1732 C C . LEU A 1 221 ? 7.523 -7.818 19.767 1.00 45.72 221 LEU A C 1
ATOM 1734 O O . LEU A 1 221 ? 8.545 -8.044 20.420 1.00 45.72 221 LEU A O 1
ATOM 1738 N N . PRO A 1 222 ? 6.425 -8.587 19.880 1.00 51.72 222 PRO A N 1
ATOM 1739 C CA . PRO A 1 222 ? 5.219 -8.535 19.059 1.00 51.72 222 PRO A CA 1
ATOM 1740 C C . PRO A 1 222 ? 4.167 -7.589 19.654 1.00 51.72 222 PRO A C 1
ATOM 1742 O O . PRO A 1 222 ? 4.005 -7.511 20.875 1.00 51.72 222 PRO A O 1
ATOM 1745 N N . ALA A 1 223 ? 3.436 -6.904 18.774 1.00 56.12 223 ALA A N 1
ATOM 1746 C CA . ALA A 1 223 ? 2.278 -6.092 19.123 1.00 56.12 223 ALA A CA 1
ATOM 1747 C C . ALA A 1 223 ? 1.329 -6.886 20.036 1.00 56.12 223 ALA A C 1
ATOM 1749 O O . ALA A 1 223 ? 0.919 -8.004 19.714 1.00 56.12 223 ALA A O 1
ATOM 1750 N N . ARG A 1 224 ? 1.027 -6.337 21.214 1.00 66.25 224 ARG A N 1
ATOM 1751 C CA . ARG A 1 224 ? 0.221 -7.021 22.224 1.00 66.25 224 ARG A CA 1
ATOM 1752 C C . ARG A 1 224 ? -1.244 -6.967 21.802 1.00 66.25 224 ARG A C 1
ATOM 1754 O O . ARG A 1 224 ? -1.943 -5.998 22.075 1.00 66.25 224 ARG A O 1
ATOM 1761 N N . CYS A 1 225 ? -1.716 -8.003 21.120 1.00 82.00 225 CYS A N 1
ATOM 1762 C CA . CYS A 1 225 ? -3.140 -8.296 21.158 1.00 82.00 225 CYS A CA 1
ATOM 1763 C C . CYS A 1 225 ? -3.470 -8.790 22.568 1.00 82.00 225 CYS A C 1
ATOM 1765 O O . CYS A 1 225 ? -2.715 -9.565 23.162 1.00 82.00 225 CYS A O 1
ATOM 1767 N N . HIS A 1 226 ? -4.590 -8.336 23.107 1.00 89.44 226 HIS A N 1
ATOM 1768 C CA . HIS A 1 226 ? -5.026 -8.685 24.449 1.00 89.44 226 HIS A CA 1
ATOM 1769 C C . HIS A 1 226 ? -6.329 -9.477 24.380 1.00 89.44 226 HIS A C 1
ATOM 1771 O O . HIS A 1 226 ? -7.142 -9.282 23.473 1.00 89.44 226 HIS A O 1
ATOM 1777 N N . SER A 1 227 ? -6.523 -10.392 25.330 1.00 92.81 227 SER A N 1
ATOM 1778 C CA . SER A 1 227 ? -7.795 -11.099 25.442 1.00 92.81 227 SER A CA 1
ATOM 1779 C C . SER A 1 227 ? -8.912 -10.130 25.818 1.00 92.81 227 SER A C 1
ATOM 1781 O O . SER A 1 227 ? -8.672 -9.115 26.482 1.00 92.81 227 SER A O 1
ATOM 1783 N N . LEU A 1 228 ? -10.151 -10.463 25.458 1.00 93.69 228 LEU A N 1
ATOM 1784 C CA . LEU A 1 228 ? -11.321 -9.696 25.902 1.00 93.69 228 LEU A CA 1
ATOM 1785 C C . LEU A 1 228 ? -11.337 -9.507 27.430 1.00 93.69 228 LEU A C 1
ATOM 1787 O O . LEU A 1 228 ? -11.627 -8.420 27.928 1.00 93.69 228 LEU A O 1
ATOM 1791 N N . GLU A 1 229 ? -10.975 -10.549 28.179 1.00 94.19 229 GLU A N 1
ATOM 1792 C CA . GLU A 1 229 ? -10.911 -10.515 29.642 1.00 94.19 229 GLU A CA 1
ATOM 1793 C C . GLU A 1 229 ? -9.930 -9.457 30.164 1.00 94.19 229 GLU A C 1
ATOM 1795 O O . GLU A 1 229 ? -10.255 -8.726 31.099 1.00 94.19 229 GLU A O 1
ATOM 1800 N N . TRP A 1 230 ? -8.763 -9.310 29.531 1.00 93.69 230 TRP A N 1
ATOM 1801 C CA . TRP A 1 230 ? -7.760 -8.321 29.930 1.00 93.69 230 TRP A CA 1
ATOM 1802 C C . TRP A 1 230 ? -8.300 -6.884 29.869 1.00 93.69 230 TRP A C 1
ATOM 1804 O O . TRP A 1 230 ? -8.038 -6.072 30.766 1.00 93.69 230 TRP A O 1
ATOM 1814 N N . PHE A 1 231 ? -9.103 -6.579 28.847 1.00 92.69 231 PHE A N 1
ATOM 1815 C CA . PHE A 1 231 ? -9.793 -5.295 28.749 1.00 92.69 231 PHE A CA 1
ATOM 1816 C C . PHE A 1 231 ? -10.839 -5.145 29.855 1.00 92.69 231 PHE A C 1
ATOM 1818 O O . PHE A 1 231 ? -10.877 -4.117 30.528 1.00 92.69 231 PHE A O 1
ATOM 1825 N N . LEU A 1 232 ? -11.641 -6.186 30.099 1.00 93.69 232 LEU A N 1
ATOM 1826 C CA . LEU A 1 232 ? -12.708 -6.164 31.103 1.00 93.69 232 LEU A CA 1
ATOM 1827 C C . LEU A 1 232 ? -12.203 -6.018 32.540 1.00 93.69 232 LEU A C 1
ATOM 1829 O O . LEU A 1 232 ? -12.942 -5.498 33.373 1.00 93.69 232 LEU A O 1
ATOM 1833 N N . LEU A 1 233 ? -10.953 -6.386 32.841 1.00 92.69 233 LEU A N 1
ATOM 1834 C CA . LEU A 1 233 ? -10.342 -6.111 34.147 1.00 92.69 233 LEU A CA 1
ATOM 1835 C C . LEU A 1 233 ? -10.338 -4.609 34.494 1.00 92.69 233 LEU A C 1
ATOM 1837 O O . LEU A 1 233 ? -10.363 -4.271 35.673 1.00 92.69 233 LEU A O 1
ATOM 1841 N N . ALA A 1 234 ? -10.359 -3.712 33.497 1.00 87.69 234 ALA A N 1
ATOM 1842 C CA . ALA A 1 234 ? -10.379 -2.260 33.707 1.00 87.69 234 ALA A CA 1
ATOM 1843 C C . ALA A 1 234 ? -11.661 -1.760 34.375 1.00 87.69 234 ALA A C 1
ATOM 1845 O O . ALA A 1 234 ? -11.662 -0.679 34.953 1.00 87.69 234 ALA A O 1
ATOM 1846 N N . ARG A 1 235 ? -12.752 -2.537 34.334 1.00 85.88 235 ARG A N 1
ATOM 1847 C CA . ARG A 1 235 ? -14.020 -2.159 34.979 1.00 85.88 235 ARG A CA 1
ATOM 1848 C C . ARG A 1 235 ? -13.860 -1.903 36.481 1.00 85.88 235 ARG A C 1
ATOM 1850 O O . ARG A 1 235 ? -14.634 -1.160 37.066 1.00 85.88 235 ARG A O 1
ATOM 1857 N N . HIS A 1 236 ? -12.855 -2.527 37.100 1.00 82.62 236 HIS A N 1
ATOM 1858 C CA . HIS A 1 236 ? -12.545 -2.374 38.520 1.00 82.62 236 HIS A CA 1
ATOM 1859 C C . HIS A 1 236 ? -11.801 -1.068 38.835 1.00 82.62 236 HIS A C 1
ATOM 1861 O O . HIS A 1 236 ? -11.787 -0.651 39.989 1.00 82.62 236 HIS A O 1
ATOM 1867 N N . ASP A 1 237 ? -11.254 -0.404 37.813 1.00 79.44 237 ASP A N 1
ATOM 1868 C CA . ASP A 1 237 ? -10.545 0.876 37.908 1.00 79.44 237 ASP A CA 1
ATOM 1869 C C . ASP A 1 237 ? -11.476 2.072 37.609 1.00 79.44 237 ASP A C 1
ATOM 1871 O O . ASP A 1 237 ? -11.007 3.185 37.365 1.00 79.44 237 ASP A O 1
ATOM 1875 N N . ALA A 1 238 ? -12.798 1.851 37.596 1.00 71.19 238 ALA A N 1
ATOM 1876 C CA . ALA A 1 238 ? -13.813 2.849 37.268 1.00 71.19 238 ALA A CA 1
ATOM 1877 C C . ALA A 1 238 ? -13.913 3.942 38.347 1.00 71.19 238 ALA A C 1
ATOM 1879 O O . ALA A 1 238 ? -14.826 3.968 39.171 1.00 71.19 238 ALA A O 1
ATOM 1880 N N . ASN A 1 239 ? -12.972 4.882 38.330 1.00 68.88 239 ASN A N 1
ATOM 1881 C CA . ASN A 1 239 ? -13.161 6.174 38.972 1.00 68.88 239 ASN A CA 1
ATOM 1882 C C . ASN A 1 239 ? -14.145 6.985 38.123 1.00 68.88 239 ASN A C 1
ATOM 1884 O O . ASN A 1 239 ? -14.022 7.011 36.900 1.00 68.88 239 ASN A O 1
ATOM 1888 N N . ALA A 1 240 ? -15.120 7.632 38.767 1.00 52.72 240 ALA A N 1
ATOM 1889 C CA . ALA A 1 240 ? -16.168 8.439 38.137 1.00 52.72 240 ALA A CA 1
ATOM 1890 C C . ALA A 1 240 ? -15.619 9.740 37.508 1.00 52.72 240 ALA A C 1
ATOM 1892 O O . ALA A 1 240 ? -15.964 10.841 37.929 1.00 52.72 240 ALA A O 1
ATOM 1893 N N . GLY A 1 241 ? -14.705 9.608 36.546 1.00 61.28 241 GLY A N 1
ATOM 1894 C CA . GLY A 1 241 ? -14.325 10.677 35.633 1.00 61.28 241 GLY A CA 1
ATOM 1895 C C . GLY A 1 241 ? -15.412 10.921 34.587 1.00 61.28 241 GLY A C 1
ATOM 1896 O O . GLY A 1 241 ? -16.431 10.225 34.554 1.00 61.28 241 GLY A O 1
ATOM 1897 N N . ASP A 1 242 ? -15.185 11.911 33.727 1.00 66.88 242 ASP A N 1
ATOM 1898 C CA . ASP A 1 242 ? -16.102 12.231 32.636 1.00 66.88 242 ASP A CA 1
ATOM 1899 C C . ASP A 1 242 ? -16.263 11.021 31.703 1.00 66.88 242 ASP A C 1
ATOM 1901 O O . ASP A 1 242 ? -15.311 10.541 31.088 1.00 66.88 242 ASP A O 1
ATOM 1905 N N . SER A 1 243 ? -17.489 10.501 31.633 1.00 71.19 243 SER A N 1
ATOM 1906 C CA . SER A 1 243 ? -17.861 9.413 30.732 1.00 71.19 243 SER A CA 1
ATOM 1907 C C . SER A 1 243 ? -17.946 9.937 29.302 1.00 71.19 243 SER A C 1
ATOM 1909 O O . SER A 1 243 ? -18.721 10.851 29.024 1.00 71.19 243 SER A O 1
ATOM 1911 N N . GLU A 1 244 ? -17.229 9.304 28.372 1.00 76.62 244 GLU A N 1
ATOM 1912 C CA . GLU A 1 244 ? -17.419 9.539 26.930 1.00 76.62 244 GLU A CA 1
ATOM 1913 C C . GLU A 1 244 ? -18.760 8.972 26.425 1.00 76.62 244 GLU A C 1
ATOM 1915 O O . GLU A 1 244 ? -19.235 9.302 25.333 1.00 76.62 244 GLU A O 1
ATOM 1920 N N . LEU A 1 245 ? -19.40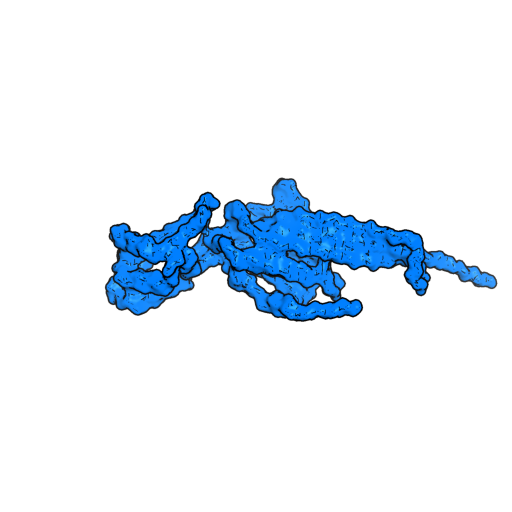4 8.116 27.226 1.00 87.75 245 LEU A N 1
ATOM 1921 C CA . LEU A 1 245 ? -20.731 7.583 26.946 1.00 87.75 245 LEU A CA 1
ATOM 1922 C C . LEU A 1 245 ? -21.838 8.570 27.360 1.00 87.75 245 LEU A C 1
ATOM 1924 O O . LEU A 1 245 ? -21.680 9.306 28.337 1.00 87.75 245 LEU A O 1
ATOM 1928 N N . PRO A 1 246 ? -22.990 8.569 26.663 1.00 90.12 246 PRO A N 1
ATOM 1929 C CA . PRO A 1 246 ? -24.109 9.458 26.967 1.00 90.12 246 PRO A CA 1
ATOM 1930 C C . PRO A 1 246 ? -24.627 9.292 28.398 1.00 90.12 246 PRO A C 1
ATOM 1932 O O . PRO A 1 246 ? -24.736 8.171 28.883 1.00 90.12 246 PRO A O 1
ATOM 1935 N N . ALA A 1 247 ? -25.079 10.382 29.025 1.00 89.06 247 ALA A N 1
ATOM 1936 C CA . ALA A 1 247 ? -25.617 10.359 30.394 1.00 89.06 247 ALA A CA 1
ATOM 1937 C C . ALA A 1 247 ? -26.764 9.347 30.597 1.00 89.06 247 ALA A C 1
ATOM 1939 O O . ALA A 1 247 ? -26.903 8.767 31.666 1.00 89.06 247 ALA A O 1
ATOM 1940 N N . ALA A 1 248 ? -27.561 9.093 29.554 1.00 93.44 248 ALA A N 1
ATOM 1941 C CA . ALA A 1 248 ? -28.657 8.126 29.591 1.00 93.44 248 ALA A CA 1
ATOM 1942 C C . ALA A 1 248 ? -28.211 6.665 29.357 1.00 93.44 248 ALA A C 1
ATOM 1944 O O . ALA A 1 248 ? -29.064 5.789 29.239 1.00 93.44 248 ALA A O 1
ATOM 1945 N N . TRP A 1 249 ? -26.908 6.379 29.246 1.00 95.06 249 TRP A N 1
ATOM 1946 C CA . TRP A 1 249 ? -26.383 5.036 28.969 1.00 95.06 249 TRP A CA 1
ATOM 1947 C C . TRP A 1 249 ? -26.942 3.990 29.933 1.00 95.06 249 TRP A C 1
ATOM 1949 O O . TRP A 1 249 ? -27.442 2.950 29.496 1.00 95.06 249 TRP A O 1
ATOM 1959 N N . ASP A 1 250 ? -26.923 4.292 31.231 1.00 94.38 250 ASP A N 1
ATOM 1960 C CA . ASP A 1 250 ? -27.366 3.365 32.271 1.00 94.38 250 ASP A CA 1
ATOM 1961 C C . ASP A 1 250 ? -28.875 3.081 32.212 1.00 94.38 250 ASP A C 1
ATOM 1963 O O . ASP A 1 250 ? -29.315 1.991 32.571 1.00 94.38 250 ASP A O 1
ATOM 1967 N N . GLU A 1 251 ? -29.659 3.994 31.640 1.00 95.31 251 GLU A N 1
ATOM 1968 C CA . GLU A 1 251 ? -31.103 3.842 31.426 1.00 95.31 251 GLU A CA 1
ATOM 1969 C C . GLU A 1 251 ? -31.433 3.051 30.149 1.00 95.31 251 GLU A C 1
ATOM 1971 O O . GLU A 1 251 ? -32.566 2.611 29.939 1.00 95.31 251 GLU A O 1
ATOM 1976 N N . TRP A 1 252 ? -30.463 2.886 29.246 1.00 96.75 252 TRP A N 1
ATOM 1977 C CA . TRP A 1 252 ? -30.681 2.202 27.977 1.00 96.75 252 TRP A CA 1
ATOM 1978 C C . TRP A 1 252 ? -30.664 0.685 28.133 1.00 96.75 252 TRP A C 1
ATOM 1980 O O . TRP A 1 252 ? -29.800 0.113 28.791 1.00 96.75 252 TRP A O 1
ATOM 1990 N N . GLY A 1 253 ? -31.564 0.016 27.412 1.00 95.06 253 GLY A N 1
ATOM 1991 C CA . GLY A 1 253 ? -31.466 -1.424 27.200 1.00 95.06 253 GLY A CA 1
ATOM 1992 C C . GLY A 1 253 ? -30.255 -1.797 26.336 1.00 95.06 253 GLY A C 1
ATOM 1993 O O . GLY A 1 253 ? -29.809 -1.025 25.482 1.00 95.06 253 GLY A O 1
ATOM 1994 N N . GLU A 1 254 ? -29.772 -3.027 26.507 1.00 94.19 254 GLU A N 1
ATOM 1995 C CA . GLU A 1 254 ? -28.574 -3.565 25.847 1.00 94.19 254 GLU A CA 1
ATOM 1996 C C . GLU A 1 254 ? -28.579 -3.375 24.318 1.00 94.19 254 GLU A C 1
ATOM 1998 O O . GLU A 1 254 ? -27.571 -2.991 23.729 1.00 94.19 254 GLU A O 1
ATOM 2003 N N . ALA A 1 255 ? -29.724 -3.582 23.657 1.00 94.56 255 ALA A N 1
ATOM 2004 C CA . ALA A 1 255 ? -29.844 -3.420 22.206 1.00 94.56 255 ALA A CA 1
ATOM 2005 C C . ALA A 1 255 ? -29.519 -1.988 21.743 1.00 94.56 255 ALA A C 1
ATOM 2007 O O . ALA A 1 255 ? -28.837 -1.797 20.735 1.00 94.56 255 ALA A O 1
ATOM 2008 N N . ARG A 1 256 ? -29.960 -0.976 22.502 1.00 96.00 256 ARG A N 1
ATOM 2009 C CA . ARG A 1 256 ? -29.685 0.433 22.201 1.00 96.00 256 ARG A CA 1
ATOM 2010 C C . ARG A 1 256 ? -28.221 0.781 22.464 1.00 96.00 256 ARG A C 1
ATOM 2012 O O . ARG A 1 256 ? -27.623 1.477 21.649 1.00 96.00 256 ARG A O 1
ATOM 2019 N N . ARG A 1 257 ? -27.634 0.255 23.544 1.00 95.75 257 ARG A N 1
ATOM 2020 C CA . ARG A 1 257 ? -26.200 0.408 23.848 1.00 95.75 257 ARG A CA 1
ATOM 2021 C C . ARG A 1 257 ? -25.325 -0.175 22.740 1.00 95.75 257 ARG A C 1
ATOM 2023 O O . ARG A 1 257 ? -24.439 0.508 22.239 1.00 95.75 257 ARG A O 1
ATOM 2030 N N . ARG A 1 258 ? -25.630 -1.391 22.271 1.00 92.81 258 ARG A N 1
ATOM 2031 C CA . ARG A 1 258 ? -24.921 -2.021 21.142 1.00 92.81 258 ARG A CA 1
ATOM 2032 C C . ARG A 1 258 ? -25.041 -1.220 19.853 1.00 92.81 258 ARG A C 1
ATOM 2034 O O . ARG A 1 258 ? -24.050 -1.037 19.154 1.00 92.81 258 ARG A O 1
ATOM 2041 N N . HIS A 1 259 ? -26.238 -0.722 19.549 1.00 91.75 259 HIS A N 1
ATOM 2042 C CA . HIS A 1 259 ? -26.437 0.140 18.388 1.00 91.75 259 HIS A CA 1
ATOM 2043 C C . HIS A 1 259 ? -25.612 1.433 18.491 1.00 91.75 259 HIS A C 1
ATOM 2045 O O . HIS A 1 259 ? -24.981 1.833 17.515 1.00 91.75 259 HIS A O 1
ATOM 2051 N N . TYR A 1 260 ? -25.563 2.051 19.677 1.00 91.56 260 TYR A N 1
ATOM 2052 C CA . TYR A 1 260 ? -24.742 3.235 19.919 1.00 91.56 260 TYR A CA 1
ATOM 2053 C C . TYR A 1 260 ? -23.252 2.953 19.712 1.00 91.56 260 TYR A C 1
ATOM 2055 O O . TYR A 1 260 ? -22.619 3.699 18.971 1.00 91.56 260 TYR A O 1
ATOM 2063 N N . LEU A 1 261 ? -22.713 1.869 20.282 1.00 89.31 261 LEU A N 1
ATOM 2064 C CA . LEU A 1 261 ? -21.308 1.474 20.099 1.00 89.31 261 LEU A CA 1
ATOM 2065 C C . LEU A 1 261 ? -20.964 1.265 18.619 1.00 89.31 261 LEU A C 1
ATOM 2067 O O . LEU A 1 261 ? -19.970 1.799 18.141 1.00 89.31 261 LEU A O 1
ATOM 2071 N N . GLY A 1 262 ? -21.837 0.591 17.863 1.00 85.25 262 GLY A N 1
ATOM 2072 C CA . GLY A 1 262 ? -21.665 0.454 16.414 1.00 85.25 262 GLY A CA 1
ATOM 2073 C C . GLY A 1 262 ? -21.634 1.803 15.684 1.00 85.25 262 GLY A C 1
ATOM 2074 O O . GLY A 1 262 ? -20.874 1.975 14.736 1.00 85.25 262 GLY A O 1
ATOM 2075 N N . SER A 1 263 ? -22.426 2.779 16.141 1.00 84.62 263 SER A N 1
ATOM 2076 C CA . SER A 1 263 ? -22.405 4.137 15.587 1.00 84.62 263 SER A CA 1
ATOM 2077 C C . SER A 1 263 ? -21.172 4.943 16.005 1.00 84.62 263 SER A C 1
ATOM 2079 O O . SER A 1 263 ? -20.687 5.736 15.204 1.00 84.62 263 SER A O 1
ATOM 2081 N N . LEU A 1 264 ? -20.673 4.743 17.229 1.00 82.56 264 LEU A N 1
ATOM 2082 C CA . LEU A 1 264 ? -19.497 5.417 17.776 1.00 82.56 264 LEU A CA 1
ATOM 2083 C C . LEU A 1 264 ? -18.262 5.037 16.958 1.00 82.56 264 LEU A C 1
ATOM 2085 O O . LEU A 1 264 ? -17.624 5.903 16.371 1.00 82.56 264 LEU A O 1
ATOM 2089 N N . TRP A 1 265 ? -18.036 3.735 16.786 1.00 81.75 265 TRP A N 1
ATOM 2090 C CA . TRP A 1 265 ? -16.894 3.212 16.034 1.00 81.75 265 TRP A CA 1
ATOM 2091 C C . TRP A 1 265 ? -16.916 3.542 14.536 1.00 81.75 265 TRP A C 1
ATOM 2093 O O . TRP A 1 265 ? -15.897 3.422 13.858 1.00 81.75 265 TRP A O 1
ATOM 2103 N N . GLY A 1 266 ? -18.075 3.935 14.001 1.00 69.38 266 GLY A N 1
ATOM 2104 C CA . GLY A 1 266 ? -18.226 4.373 12.614 1.00 69.38 266 GLY A CA 1
ATOM 2105 C C . G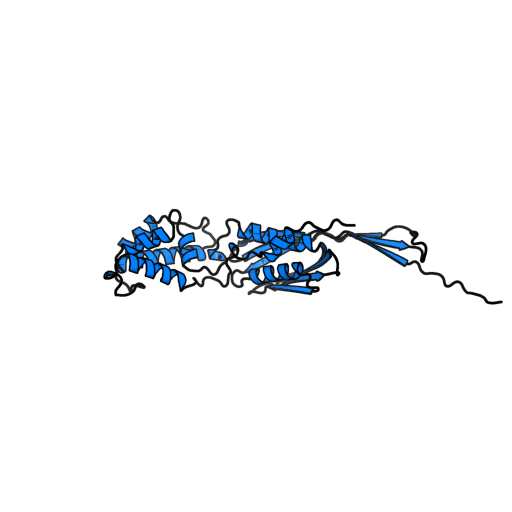LY A 1 266 ? -17.990 5.870 12.388 1.00 69.38 266 GLY A C 1
ATOM 2106 O O . GLY A 1 266 ? -17.997 6.301 11.237 1.00 69.38 266 GLY A O 1
ATOM 2107 N N . ARG A 1 267 ? -17.837 6.678 13.449 1.00 65.31 267 ARG A N 1
ATOM 2108 C CA . ARG A 1 267 ? -17.773 8.150 13.358 1.00 65.31 267 ARG A CA 1
ATOM 2109 C C . ARG A 1 267 ? -16.363 8.725 13.409 1.00 65.31 267 ARG A C 1
ATOM 2111 O O . ARG A 1 267 ? -16.186 9.860 12.972 1.00 65.31 267 ARG A O 1
ATOM 2118 N N . SER A 1 268 ? -15.386 7.976 13.904 1.00 59.78 268 SER A N 1
ATOM 2119 C CA . SER A 1 268 ? -14.023 8.460 14.119 1.00 59.78 268 SER A CA 1
ATOM 2120 C C . SER A 1 268 ? -12.984 7.569 13.447 1.00 59.78 268 SER A C 1
ATOM 2122 O O . SER A 1 268 ? -13.022 6.337 13.470 1.00 59.78 268 SER A O 1
ATOM 2124 N N . THR A 1 269 ? -12.026 8.240 12.824 1.00 60.06 269 THR A N 1
ATOM 2125 C CA . THR A 1 269 ? -10.739 7.672 12.440 1.00 60.06 269 THR A CA 1
ATOM 2126 C C . THR A 1 269 ? -9.746 7.998 13.539 1.00 60.06 269 THR A C 1
ATOM 2128 O O . THR A 1 269 ? -9.615 9.169 13.909 1.00 60.06 269 THR A O 1
ATOM 2131 N N . LEU A 1 270 ? -9.025 6.996 14.036 1.00 57.62 270 LEU A N 1
ATOM 2132 C CA . LEU A 1 270 ? -7.859 7.244 14.871 1.00 57.62 270 LEU A CA 1
ATOM 2133 C C . LEU A 1 270 ? -6.812 7.910 13.981 1.00 57.62 270 LEU A C 1
ATOM 2135 O O . LEU A 1 270 ? -6.281 7.313 13.047 1.00 57.62 270 LEU A O 1
ATOM 2139 N N . GLY A 1 271 ? -6.595 9.200 14.225 1.00 50.94 271 GLY A N 1
ATOM 2140 C CA . GLY A 1 271 ? -5.740 10.064 13.418 1.00 50.94 271 GLY A CA 1
ATOM 2141 C C . GLY A 1 271 ? -4.255 9.844 13.678 1.00 50.94 271 GLY A C 1
ATOM 2142 O O . GLY A 1 271 ? -3.543 10.821 13.874 1.00 50.94 271 GLY A O 1
ATOM 2143 N N . CYS A 1 272 ? -3.787 8.594 13.736 1.00 49.62 272 CYS A N 1
ATOM 2144 C CA . CYS A 1 272 ? -2.371 8.344 13.973 1.00 49.62 272 CYS A CA 1
ATOM 2145 C C . CYS A 1 272 ? -1.507 8.734 12.763 1.00 49.62 272 CYS A C 1
ATOM 2147 O O . CYS A 1 272 ? -0.426 9.255 12.990 1.00 49.62 272 CYS A O 1
ATOM 2149 N N . TRP A 1 273 ? -1.987 8.597 11.516 1.00 57.38 273 TRP A N 1
ATOM 2150 C CA . TRP A 1 273 ? -1.232 8.934 10.288 1.00 57.38 273 TRP A CA 1
ATOM 2151 C C . TRP A 1 273 ? -2.172 9.334 9.135 1.00 57.38 273 TRP A C 1
ATOM 2153 O O . TRP A 1 273 ? -3.384 9.320 9.333 1.00 57.38 273 TRP A O 1
ATOM 2163 N N . SER A 1 274 ? -1.661 9.681 7.939 1.00 62.03 274 SER A N 1
ATOM 2164 C CA . SER A 1 274 ? -2.472 9.924 6.714 1.00 62.03 274 SER A CA 1
ATOM 2165 C C . SER A 1 274 ? -2.614 8.681 5.810 1.00 62.03 274 SER A C 1
ATOM 2167 O O . SER A 1 274 ? -3.010 8.766 4.642 1.00 62.03 274 SER A O 1
ATOM 2169 N N . GLY A 1 275 ? -2.242 7.522 6.352 1.00 66.56 275 GLY A N 1
ATOM 2170 C CA . GLY A 1 275 ? -2.222 6.222 5.700 1.00 66.56 275 GLY A CA 1
ATOM 2171 C C . GLY A 1 275 ? -3.570 5.734 5.158 1.00 66.56 275 GLY A C 1
ATOM 2172 O O . GLY A 1 275 ? -4.621 5.952 5.743 1.00 66.56 275 GLY A O 1
ATOM 2173 N N . SER A 1 276 ? -3.552 5.000 4.051 1.00 72.38 276 SER A N 1
ATOM 2174 C CA . SER A 1 276 ? -4.710 4.254 3.543 1.00 72.38 276 SER A CA 1
ATOM 2175 C C . SER A 1 276 ? -4.619 2.792 3.967 1.00 72.38 276 SER A C 1
ATOM 2177 O O . SER A 1 276 ? -3.513 2.276 4.080 1.00 72.38 276 SER A O 1
ATOM 2179 N N . ASP A 1 277 ? -5.762 2.118 4.107 1.00 83.06 277 ASP A N 1
ATOM 2180 C CA . ASP A 1 277 ? -5.821 0.662 4.298 1.00 83.06 277 ASP A CA 1
ATOM 2181 C C . ASP A 1 277 ? -5.189 -0.052 3.091 1.00 83.06 277 ASP A C 1
ATOM 2183 O O . ASP A 1 277 ? -5.797 -0.166 2.016 1.00 83.06 277 ASP A O 1
ATOM 2187 N N . LEU A 1 278 ? -3.941 -0.502 3.250 1.00 87.38 278 LEU A N 1
ATOM 2188 C CA . LEU A 1 278 ? -3.148 -1.063 2.157 1.00 87.38 278 LEU A CA 1
ATOM 2189 C C . LEU A 1 278 ? -3.743 -2.388 1.669 1.00 87.38 278 LEU A C 1
ATOM 2191 O O . LEU A 1 278 ? -3.695 -2.691 0.471 1.00 87.38 278 LEU A O 1
ATOM 2195 N N . ARG A 1 279 ? -4.382 -3.155 2.562 1.00 85.81 279 ARG A N 1
ATOM 2196 C CA . ARG A 1 279 ? -5.086 -4.398 2.211 1.00 85.81 279 ARG A CA 1
ATOM 2197 C C . ARG A 1 279 ? -6.240 -4.121 1.260 1.00 85.81 279 ARG A C 1
ATOM 2199 O O . ARG A 1 279 ? -6.411 -4.882 0.300 1.00 85.81 279 ARG A O 1
ATOM 2206 N N . ARG A 1 280 ? -6.980 -3.027 1.475 1.00 87.25 280 ARG A N 1
ATOM 2207 C CA . ARG A 1 280 ? -8.111 -2.593 0.635 1.00 87.25 280 ARG A CA 1
ATOM 2208 C C . ARG A 1 280 ? -7.702 -1.880 -0.655 1.00 87.25 280 ARG A C 1
ATOM 2210 O O . ARG A 1 280 ? -8.531 -1.803 -1.560 1.00 87.25 280 ARG A O 1
ATOM 2217 N N . LEU A 1 281 ? -6.455 -1.421 -0.801 1.00 89.62 281 LEU A N 1
ATOM 2218 C CA . LEU A 1 281 ? -5.930 -0.796 -2.031 1.00 89.62 281 LEU A CA 1
ATOM 2219 C C . LEU A 1 281 ? -5.680 -1.802 -3.176 1.00 89.62 281 LEU A C 1
ATOM 2221 O O . LEU A 1 281 ? -4.607 -1.863 -3.776 1.00 89.62 281 LEU A O 1
ATOM 2225 N N . ARG A 1 282 ? -6.689 -2.607 -3.506 1.00 93.44 282 ARG A N 1
ATOM 2226 C CA . ARG A 1 282 ? -6.687 -3.496 -4.672 1.00 93.44 282 ARG A CA 1
ATOM 2227 C C . ARG A 1 282 ? -7.183 -2.755 -5.902 1.00 93.44 282 ARG A C 1
ATOM 2229 O O . ARG A 1 282 ? -8.116 -1.961 -5.818 1.00 93.44 282 ARG A O 1
ATOM 2236 N N . SER A 1 283 ? -6.610 -3.074 -7.058 1.00 96.44 283 SER A N 1
ATOM 2237 C CA . SER A 1 283 ? -7.116 -2.595 -8.343 1.00 96.44 283 SER A CA 1
ATOM 2238 C C . SER A 1 283 ? -7.649 -3.764 -9.158 1.00 96.44 283 SER A C 1
ATOM 2240 O O . SER A 1 283 ? -6.882 -4.522 -9.754 1.00 96.44 283 SER A O 1
ATOM 2242 N N . ALA A 1 284 ? -8.979 -3.869 -9.241 1.00 96.06 284 ALA A N 1
ATOM 2243 C CA . ALA A 1 284 ? -9.642 -4.834 -10.120 1.00 96.06 284 ALA A CA 1
ATOM 2244 C C . ALA A 1 284 ? -9.161 -4.688 -11.572 1.00 96.06 284 ALA A C 1
ATOM 2246 O O . ALA A 1 284 ? -8.966 -5.675 -12.271 1.00 96.06 284 ALA A O 1
ATOM 2247 N N . ARG A 1 285 ? -8.874 -3.455 -12.005 1.00 95.94 285 ARG A N 1
ATOM 2248 C CA . ARG A 1 285 ? -8.348 -3.170 -13.341 1.00 95.94 285 ARG A CA 1
ATOM 2249 C C . ARG A 1 285 ? -6.979 -3.803 -13.573 1.00 95.94 285 ARG A C 1
ATOM 2251 O O . ARG A 1 285 ? -6.780 -4.418 -14.618 1.00 95.94 285 ARG A O 1
ATOM 2258 N N . ILE A 1 286 ? -6.042 -3.635 -12.638 1.00 97.38 286 ILE A N 1
ATOM 2259 C CA . ILE A 1 286 ? -4.711 -4.243 -12.752 1.00 97.38 286 ILE A CA 1
ATOM 2260 C C . ILE A 1 286 ? -4.836 -5.768 -12.725 1.00 97.38 286 ILE A C 1
ATOM 2262 O O . ILE A 1 286 ? -4.260 -6.439 -13.578 1.00 97.38 286 ILE A O 1
ATOM 2266 N N . GLU A 1 287 ? -5.630 -6.312 -11.802 1.00 97.00 287 GLU A N 1
ATOM 2267 C CA . GLU A 1 287 ? -5.841 -7.757 -11.659 1.00 97.00 287 GLU A CA 1
ATOM 2268 C C . GLU A 1 287 ? -6.449 -8.380 -12.928 1.00 97.00 287 GLU A C 1
ATOM 2270 O O . GLU A 1 287 ? -5.929 -9.368 -13.450 1.00 97.00 287 GLU A O 1
ATOM 2275 N N . GLU A 1 288 ? -7.487 -7.764 -13.497 1.00 96.81 288 GLU A N 1
ATOM 2276 C CA . GLU A 1 288 ? -8.080 -8.179 -14.771 1.00 96.81 288 GLU A CA 1
ATOM 2277 C C . GLU A 1 288 ? -7.097 -8.061 -15.938 1.00 96.81 288 GLU A C 1
ATOM 2279 O O . GLU A 1 288 ? -7.085 -8.911 -16.830 1.00 96.81 288 GLU A O 1
ATOM 2284 N N . TRP A 1 289 ? -6.282 -7.004 -15.967 1.00 96.19 289 TRP A N 1
ATOM 2285 C CA . TRP A 1 289 ? -5.284 -6.800 -17.013 1.00 96.19 289 TRP A CA 1
ATOM 2286 C C . TRP A 1 289 ? -4.187 -7.867 -16.963 1.00 96.19 289 TRP A C 1
ATOM 2288 O O . TRP A 1 289 ? -3.837 -8.435 -18.000 1.00 96.19 289 TRP A O 1
ATOM 2298 N N . LEU A 1 290 ? -3.707 -8.207 -15.764 1.00 95.44 290 LEU A N 1
ATOM 2299 C CA . LEU A 1 290 ? -2.742 -9.284 -15.546 1.00 95.44 290 LEU A CA 1
ATOM 2300 C C . LEU A 1 290 ? -3.347 -10.662 -15.853 1.00 95.44 290 LEU A C 1
ATOM 2302 O O . LEU A 1 290 ? -2.662 -11.514 -16.413 1.00 95.44 290 LEU A O 1
ATOM 2306 N N . ALA A 1 291 ? -4.635 -10.890 -15.595 1.00 94.56 291 ALA A N 1
ATOM 2307 C CA . ALA A 1 291 ? -5.289 -12.156 -15.933 1.00 94.56 291 ALA A CA 1
ATOM 2308 C C . ALA A 1 291 ? -5.397 -12.413 -17.454 1.00 94.56 291 ALA A C 1
ATOM 2310 O O . ALA A 1 291 ? -5.553 -13.559 -17.889 1.00 94.56 291 ALA A O 1
ATOM 2311 N N . ARG A 1 292 ? -5.300 -11.373 -18.296 1.00 92.44 292 ARG A N 1
ATOM 2312 C CA . ARG A 1 292 ? -5.320 -11.528 -19.760 1.00 92.44 292 ARG A CA 1
ATOM 2313 C C . ARG A 1 292 ? -4.048 -12.234 -20.227 1.00 92.44 292 ARG A C 1
ATOM 2315 O O . ARG A 1 292 ? -2.937 -11.851 -19.860 1.00 92.44 292 ARG A O 1
ATOM 2322 N N . LYS A 1 293 ? -4.205 -13.242 -21.094 1.00 73.94 293 LYS A N 1
ATOM 2323 C CA . LYS A 1 293 ? -3.070 -13.904 -21.752 1.00 73.94 293 LYS A CA 1
ATOM 2324 C C . LYS A 1 293 ? -2.285 -12.875 -22.559 1.00 73.94 293 LYS A C 1
ATOM 2326 O O . LYS A 1 293 ? -2.863 -12.208 -23.418 1.00 73.94 293 LYS A O 1
ATOM 2331 N N . SER A 1 294 ? -0.978 -12.795 -22.318 1.00 66.00 294 SER A N 1
ATOM 2332 C CA . SER A 1 294 ? -0.081 -11.995 -23.147 1.00 66.00 294 SER A CA 1
ATOM 2333 C C . SER A 1 294 ? -0.262 -12.398 -24.615 1.00 66.00 294 SER A C 1
ATOM 2335 O O . SER A 1 294 ? -0.279 -13.601 -24.912 1.00 66.00 294 SER A O 1
ATOM 2337 N N . PRO A 1 295 ? -0.428 -11.440 -25.544 1.00 56.62 295 PRO A N 1
ATOM 2338 C CA . PRO A 1 295 ? -0.459 -11.767 -26.958 1.00 56.62 295 PRO A CA 1
ATOM 2339 C C . PRO A 1 295 ? 0.829 -12.521 -27.297 1.00 56.62 295 PRO A C 1
ATOM 2341 O O . PRO A 1 295 ? 1.924 -12.093 -26.925 1.00 56.62 295 PRO A O 1
ATOM 2344 N N . LYS A 1 296 ? 0.698 -13.683 -27.951 1.00 44.75 296 LYS A N 1
ATOM 2345 C CA . LYS A 1 296 ? 1.860 -14.438 -28.432 1.00 44.75 296 LYS A CA 1
ATOM 2346 C C . LYS A 1 296 ? 2.699 -13.486 -29.285 1.00 44.75 296 LYS A C 1
ATOM 2348 O O . LYS A 1 296 ? 2.163 -12.937 -30.248 1.00 44.75 296 LYS A O 1
ATOM 2353 N N . ARG A 1 297 ? 3.973 -13.291 -28.918 1.00 49.59 297 ARG A N 1
ATOM 2354 C CA . ARG A 1 297 ? 4.955 -12.590 -29.758 1.00 49.59 297 ARG A CA 1
ATOM 2355 C C . ARG A 1 297 ? 4.902 -13.253 -31.141 1.00 49.59 297 ARG A C 1
ATOM 2357 O O . ARG A 1 297 ? 5.154 -14.453 -31.238 1.00 49.59 297 ARG A O 1
ATOM 2364 N N . ARG A 1 298 ? 4.421 -12.511 -32.141 1.00 35.19 298 ARG A N 1
ATOM 2365 C CA . ARG A 1 298 ? 4.476 -12.905 -33.551 1.00 35.19 298 ARG A CA 1
ATOM 2366 C C . ARG A 1 298 ? 5.836 -12.536 -34.106 1.00 35.19 298 ARG A C 1
ATOM 2368 O O . ARG A 1 298 ? 6.338 -11.469 -33.688 1.00 35.19 298 ARG A O 1
#

Secondary structure (DSSP, 8-state):
---------PPEEEEEEE---EEEEEEE-STTEEEEEEEEPPPEEEEEEE-TTT--EEEEEEEEEPPPEEEEEEEETTS--HHHHHHHHHHHHTT-SEEEEEE-SSS-EEEEEEEE-SSSEEEEEEEEEETTEEEEEEEEEEHHHHHHHHHHHHHHHHTSS--HHHH--EEHHHHHHHHBSS--HHHHHHHHHTS-HHHHHHHHHHHHHHHHHHHH-TT-PSP--B-HHHHHGGGGG------SS-TTGGGS-HHHHHHHHHHHTTT-EE-S-S---TTT---HHHHHHHHSPPPP--

Foldseek 3Di:
DDPPPPDPQFWDKDKDKDFFFKAWAWDDDFALKIKIKIKTGKMKMKIFTAHPPPRHTDDDIDIDIDHIDIDMDIDGLQDAQLLQVLVQLLCLLVPPQKDKGWDDDPFKTWMWIWGDPVDQKTKIWIWIGGPVDTDTDITIDGSLSVSVNVVVNLLVHLPDPDQCLSRAQAQLLRLLQVLADPDHPLRLLLVLLPDDLLLSQQLVVVSVVLSVVSHPDSPDPPRHRDHSVVSSVSSVVRDPDDGPDDPCSRVDHSVVSSVVSVVVSRPDTPPSHHHHSSNPSDDPSSVVSSPDDDPPDD